Protein AF-A0A925ECM8-F1 (afdb_monomer_lite)

Sequence (202 aa):
KEKTKGLPVVFSNSYQRASKYWFYSGQVTYSQNLYKERRNNYNFWPIEDSLLGKPVFLLDKYDLWRFEDSLKTPLGWIGYKYDPVFSSFAKVQIRTLARTYSIQENEELMLKVNYLMPPLYHVFIKNNPVLNDTTVIAVFNKAGWIKDIPTQLRLSAMNESQEVEVRCNTGLVKGKYFLRFAIRSGYYYPTHNSDKIELVVK

pLDDT: mean 93.72, std 3.66, range [75.62, 98.25]

Structure (mmCIF, N/CA/C/O backbone):
data_AF-A0A925ECM8-F1
#
_entry.id   AF-A0A925ECM8-F1
#
loop_
_atom_site.group_PDB
_atom_site.id
_atom_site.type_symbol
_atom_site.label_atom_id
_atom_site.label_alt_id
_atom_site.label_comp_id
_atom_site.label_asym_id
_atom_site.label_entity_id
_atom_site.label_seq_id
_atom_site.pdbx_PDB_ins_code
_atom_site.Cartn_x
_atom_site.Cartn_y
_atom_site.Cartn_z
_atom_site.occupancy
_atom_site.B_iso_or_equiv
_atom_site.auth_seq_id
_atom_site.auth_comp_id
_atom_site.auth_asym_id
_atom_site.auth_atom_id
_atom_site.pdbx_PDB_model_num
ATOM 1 N N . LYS A 1 1 ? 10.997 4.129 -23.230 1.00 77.19 1 LYS A N 1
ATOM 2 C CA . LYS A 1 1 ? 11.618 2.967 -23.898 1.00 77.19 1 LYS A CA 1
ATOM 3 C C . LYS A 1 1 ? 13.139 3.078 -23.964 1.00 77.19 1 LYS A C 1
ATOM 5 O O . LYS A 1 1 ? 13.790 2.224 -23.388 1.00 77.19 1 LYS A O 1
ATOM 10 N N . GLU A 1 2 ? 13.717 4.127 -24.562 1.00 83.19 2 GLU A N 1
ATOM 11 C CA . GLU A 1 2 ? 15.187 4.299 -24.630 1.00 83.19 2 GLU A CA 1
ATOM 12 C C . GLU A 1 2 ? 15.855 4.304 -23.247 1.00 83.19 2 GLU A C 1
ATOM 14 O O . GLU A 1 2 ? 16.745 3.504 -22.980 1.00 83.19 2 GLU A O 1
ATOM 19 N N . LYS A 1 3 ? 15.351 5.136 -22.324 1.00 83.56 3 LYS A N 1
ATOM 20 C CA . LYS A 1 3 ? 15.849 5.201 -20.939 1.00 83.56 3 LYS A CA 1
ATOM 21 C C . LYS A 1 3 ? 15.598 3.917 -20.146 1.00 83.56 3 LYS A C 1
ATOM 23 O O . LYS A 1 3 ? 16.429 3.526 -19.340 1.00 83.56 3 LYS A O 1
ATOM 28 N N . THR A 1 4 ? 14.465 3.257 -20.397 1.00 86.56 4 THR A N 1
ATOM 29 C CA . THR A 1 4 ? 14.043 2.061 -19.654 1.00 86.56 4 THR A CA 1
ATOM 30 C C . THR A 1 4 ? 14.688 0.775 -20.172 1.00 86.56 4 THR A C 1
ATOM 32 O O . THR A 1 4 ? 14.606 -0.245 -19.498 1.00 86.56 4 THR A O 1
ATOM 35 N N . LYS A 1 5 ? 15.330 0.800 -21.352 1.00 87.88 5 LYS A N 1
ATOM 36 C CA . LYS A 1 5 ? 16.061 -0.328 -21.963 1.00 87.88 5 LYS A CA 1
ATOM 37 C C . LYS A 1 5 ? 15.291 -1.658 -21.958 1.00 87.88 5 LYS A C 1
ATOM 39 O O . LYS A 1 5 ? 15.867 -2.718 -21.754 1.00 87.88 5 LYS A O 1
ATOM 44 N N . GLY A 1 6 ? 13.974 -1.610 -22.155 1.00 89.94 6 GLY A N 1
ATOM 45 C CA . GLY A 1 6 ? 13.136 -2.814 -22.146 1.00 89.94 6 GLY A CA 1
ATOM 46 C C . GLY A 1 6 ? 12.618 -3.244 -20.767 1.00 89.94 6 GLY A C 1
ATOM 47 O O . GLY A 1 6 ? 11.639 -3.984 -20.731 1.00 89.94 6 GLY A O 1
ATOM 48 N N . LEU A 1 7 ? 13.173 -2.738 -19.659 1.00 95.00 7 LEU A N 1
ATOM 49 C CA . LEU A 1 7 ? 12.759 -3.124 -18.307 1.00 95.00 7 LEU A CA 1
ATOM 50 C C . LEU A 1 7 ? 11.301 -2.741 -17.995 1.00 95.00 7 LEU A C 1
ATOM 52 O O . LEU A 1 7 ? 10.796 -1.751 -18.546 1.00 95.00 7 LEU A O 1
ATOM 56 N N . PRO A 1 8 ? 10.633 -3.492 -17.095 1.00 97.19 8 PRO A N 1
ATOM 57 C CA . PRO A 1 8 ? 9.289 -3.164 -16.647 1.00 97.19 8 PRO A CA 1
ATOM 58 C C . PRO A 1 8 ? 9.204 -1.773 -16.016 1.00 97.19 8 PRO A C 1
ATOM 60 O O . PRO A 1 8 ? 10.143 -1.310 -15.361 1.00 97.19 8 PRO A O 1
ATOM 63 N N . VAL A 1 9 ? 8.055 -1.121 -16.192 1.00 96.62 9 VAL A N 1
ATOM 64 C CA . VAL A 1 9 ? 7.817 0.238 -15.692 1.00 96.62 9 VAL A CA 1
ATOM 65 C C . VAL A 1 9 ? 6.710 0.261 -14.648 1.00 96.62 9 VAL A C 1
ATOM 67 O O . VAL A 1 9 ? 5.551 -0.044 -14.931 1.00 96.62 9 VAL A O 1
ATOM 70 N N . VAL A 1 10 ? 7.052 0.698 -13.445 1.00 96.44 10 VAL A N 1
ATOM 71 C CA . VAL A 1 10 ? 6.121 0.871 -12.335 1.00 96.44 10 VAL A CA 1
ATOM 72 C C . VAL A 1 10 ? 5.710 2.334 -12.246 1.00 96.44 10 VAL A C 1
ATOM 74 O O . VAL A 1 10 ? 6.531 3.218 -12.016 1.00 96.44 10 VAL A O 1
ATOM 77 N N . PHE A 1 11 ? 4.416 2.594 -12.385 1.00 95.31 11 PHE A N 1
ATOM 78 C CA . PHE A 1 11 ? 3.829 3.900 -12.130 1.00 95.31 11 PHE A CA 1
ATOM 79 C C . PHE A 1 11 ? 3.262 3.942 -10.726 1.00 95.31 11 PHE A C 1
ATOM 81 O O . PHE A 1 11 ? 2.442 3.102 -10.349 1.00 95.31 11 PHE A O 1
ATOM 88 N N . SER A 1 12 ? 3.632 4.962 -9.966 1.00 92.44 12 SER A N 1
ATOM 89 C CA . SER A 1 12 ? 3.005 5.180 -8.671 1.00 92.44 12 SER A CA 1
ATOM 90 C C . SER A 1 12 ? 1.587 5.725 -8.847 1.00 92.44 12 SER A C 1
ATOM 92 O O . SER A 1 12 ? 1.335 6.663 -9.607 1.00 92.44 12 SER A O 1
ATOM 94 N N . ASN A 1 13 ? 0.652 5.057 -8.178 1.00 91.56 13 ASN A N 1
ATOM 95 C CA . ASN A 1 13 ? -0.757 5.393 -8.028 1.00 91.56 13 ASN A CA 1
ATOM 96 C C . ASN A 1 13 ? -1.463 5.900 -9.301 1.00 91.56 13 ASN A C 1
ATOM 98 O O . ASN A 1 13 ? -2.160 6.913 -9.275 1.00 91.56 13 ASN A O 1
ATOM 102 N N . SER A 1 14 ? -1.269 5.244 -10.452 1.00 93.31 14 SER A N 1
ATOM 103 C CA . SER A 1 14 ? -1.914 5.688 -11.692 1.00 93.31 14 SER A CA 1
ATOM 104 C C . SER A 1 14 ? -2.163 4.572 -12.697 1.00 93.31 14 SER A C 1
ATOM 106 O O . SER A 1 14 ? -1.338 4.271 -13.565 1.00 93.31 14 SER A O 1
ATOM 108 N N . TYR A 1 15 ? -3.394 4.062 -12.652 1.00 93.75 15 TYR A N 1
ATOM 109 C CA . TYR A 1 15 ? -3.915 3.096 -13.615 1.00 93.75 15 TYR A CA 1
ATOM 110 C C . TYR A 1 15 ? -3.795 3.588 -15.060 1.00 93.75 15 TYR A C 1
ATOM 112 O O . TYR A 1 15 ? -3.344 2.863 -15.946 1.00 93.75 15 TYR A O 1
ATOM 120 N N . GLN A 1 16 ? -4.202 4.839 -15.299 1.00 93.94 16 GLN A N 1
ATOM 121 C CA . GLN A 1 16 ? -4.281 5.402 -16.642 1.00 93.94 16 GLN A CA 1
ATOM 122 C C . GLN A 1 16 ? -2.898 5.491 -17.295 1.00 93.94 16 GLN A C 1
ATOM 124 O O . GLN A 1 16 ? -2.763 5.159 -18.471 1.00 93.94 16 GLN A O 1
ATOM 129 N N . ARG A 1 17 ? -1.867 5.915 -16.549 1.00 93.38 17 ARG A N 1
ATOM 130 C CA . ARG A 1 17 ? -0.501 6.022 -17.081 1.00 93.38 17 ARG A CA 1
ATOM 131 C C . ARG A 1 17 ? 0.104 4.651 -17.351 1.00 93.38 17 ARG A C 1
ATOM 133 O O . ARG A 1 17 ? 0.609 4.448 -18.451 1.00 93.38 17 ARG A O 1
ATOM 140 N N . ALA A 1 18 ? -0.022 3.714 -16.407 1.00 95.38 18 ALA A N 1
ATOM 141 C CA . ALA A 1 18 ? 0.456 2.344 -16.591 1.00 95.38 18 ALA A CA 1
ATOM 142 C C . ALA A 1 18 ? -0.173 1.686 -17.827 1.00 95.38 18 ALA A C 1
ATOM 144 O O . ALA A 1 18 ? 0.540 1.147 -18.673 1.00 95.38 18 ALA A O 1
ATOM 145 N N . SER A 1 19 ? -1.493 1.822 -17.979 1.00 95.81 19 SER A N 1
ATOM 146 C CA . SER A 1 19 ? -2.239 1.225 -19.093 1.00 95.81 19 SER A CA 1
ATOM 147 C C . SER A 1 19 ? -1.908 1.875 -20.437 1.00 95.81 19 SER A C 1
ATOM 149 O O . SER A 1 19 ? -1.681 1.167 -21.413 1.00 95.81 19 SER A O 1
ATOM 151 N N . LYS A 1 20 ? -1.817 3.214 -20.500 1.00 94.81 20 LYS A N 1
ATOM 152 C CA . LYS A 1 20 ? -1.399 3.918 -21.725 1.00 94.81 20 LYS A CA 1
ATOM 153 C C . LYS A 1 20 ? 0.023 3.534 -22.129 1.00 94.81 20 LYS A C 1
ATOM 155 O O . LYS A 1 20 ? 0.272 3.282 -23.301 1.00 94.81 20 LYS A O 1
ATOM 160 N N . TYR A 1 21 ? 0.950 3.478 -21.174 1.00 93.69 21 TYR A N 1
ATOM 161 C CA . TYR A 1 21 ? 2.334 3.121 -21.470 1.00 93.69 21 TYR A CA 1
ATOM 162 C C . TYR A 1 21 ? 2.444 1.688 -21.986 1.00 93.69 21 TYR A C 1
ATOM 164 O O . TYR A 1 21 ? 3.121 1.464 -22.986 1.00 93.69 21 TYR A O 1
ATOM 172 N N . TRP A 1 22 ? 1.751 0.735 -21.358 1.00 95.38 22 TRP A N 1
ATOM 173 C CA . TRP A 1 22 ? 1.689 -0.644 -21.844 1.00 95.38 22 TRP A CA 1
ATOM 174 C C . TRP A 1 22 ? 1.140 -0.709 -23.272 1.00 95.38 22 TRP A C 1
ATOM 176 O O . TRP A 1 22 ? 1.806 -1.258 -24.145 1.00 95.38 22 TRP A O 1
ATOM 186 N N . PHE A 1 23 ? 0.001 -0.056 -23.530 1.00 95.94 23 PHE A N 1
ATOM 187 C CA . PHE A 1 23 ? -0.641 -0.034 -24.846 1.00 95.94 23 PHE A CA 1
ATOM 188 C C . PHE A 1 23 ? 0.292 0.474 -25.957 1.00 95.94 23 PHE A C 1
ATOM 190 O O . PHE A 1 23 ? 0.396 -0.154 -27.004 1.00 95.94 23 PHE A O 1
ATOM 197 N N . TYR A 1 24 ? 1.002 1.585 -25.730 1.00 93.81 24 TYR A N 1
ATOM 198 C CA . TYR A 1 24 ? 1.860 2.185 -26.760 1.00 93.81 24 TYR A CA 1
ATOM 199 C C . TYR A 1 24 ? 3.257 1.562 -26.865 1.00 93.81 24 TYR A C 1
ATOM 201 O O . TYR A 1 24 ? 3.873 1.622 -27.926 1.00 93.81 24 TYR A O 1
ATOM 209 N N . SER A 1 25 ? 3.807 1.019 -25.776 1.00 92.50 25 SER A N 1
ATOM 210 C CA . SER A 1 25 ? 5.202 0.547 -25.758 1.00 92.50 25 SER A CA 1
ATOM 211 C C . SER A 1 25 ? 5.353 -0.968 -25.882 1.00 92.50 25 SER A C 1
ATOM 213 O O . SER A 1 25 ? 6.443 -1.430 -26.244 1.00 92.50 25 SER A O 1
ATOM 215 N N . GLY A 1 26 ? 4.306 -1.723 -25.529 1.00 92.88 26 GLY A N 1
ATOM 216 C CA . GLY A 1 26 ? 4.335 -3.173 -25.332 1.00 92.88 26 GLY A CA 1
ATOM 217 C C . GLY A 1 26 ? 5.154 -3.634 -24.118 1.00 92.88 26 GLY A C 1
ATOM 218 O O . GLY A 1 26 ? 5.249 -4.832 -23.871 1.00 92.88 26 GLY A O 1
ATOM 219 N N . GLN A 1 27 ? 5.771 -2.720 -23.359 1.00 94.44 27 GLN A N 1
ATOM 220 C CA . GLN A 1 27 ? 6.559 -3.075 -22.178 1.00 94.44 27 GLN A CA 1
ATOM 221 C C . GLN A 1 27 ? 5.638 -3.434 -21.013 1.00 94.44 27 GLN A C 1
ATOM 223 O O . GLN A 1 27 ? 4.591 -2.810 -20.841 1.00 94.44 27 GLN A O 1
ATOM 228 N N . VAL A 1 28 ? 6.051 -4.390 -20.177 1.00 96.00 28 VAL A N 1
ATOM 229 C CA . VAL A 1 28 ? 5.341 -4.712 -18.931 1.00 96.00 28 VAL A CA 1
ATOM 230 C C . VAL A 1 28 ? 5.258 -3.459 -18.065 1.00 96.00 28 VAL A C 1
ATOM 232 O O . VAL A 1 28 ? 6.270 -2.799 -17.814 1.00 96.00 28 VAL A O 1
ATOM 235 N N . THR A 1 29 ? 4.058 -3.135 -17.596 1.00 96.81 29 THR A N 1
ATOM 236 C CA . THR A 1 29 ? 3.851 -2.033 -16.660 1.00 96.81 29 THR A CA 1
ATOM 237 C C . THR A 1 29 ? 3.070 -2.478 -15.445 1.00 96.81 29 THR A C 1
ATOM 239 O O . THR A 1 29 ? 2.359 -3.480 -15.475 1.00 96.81 29 THR A O 1
ATOM 242 N N . TYR A 1 30 ? 3.199 -1.715 -14.368 1.00 97.12 30 TYR A N 1
ATOM 243 C CA . TYR A 1 30 ? 2.452 -1.930 -13.140 1.00 97.12 30 TYR A CA 1
ATOM 244 C C . TYR A 1 30 ? 1.976 -0.597 -12.566 1.00 97.12 30 TYR A C 1
ATOM 246 O O . TYR A 1 30 ? 2.711 0.388 -12.594 1.00 97.12 30 TYR A O 1
ATOM 254 N N . SER A 1 31 ? 0.750 -0.556 -12.040 1.00 95.62 31 SER A N 1
ATOM 255 C CA . SER A 1 31 ? 0.263 0.570 -11.235 1.00 95.62 31 SER A CA 1
ATOM 256 C C . SER A 1 31 ? 0.361 0.208 -9.760 1.00 95.62 31 SER A C 1
ATOM 258 O O . SER A 1 31 ? -0.465 -0.544 -9.246 1.00 95.62 31 SER A O 1
ATOM 260 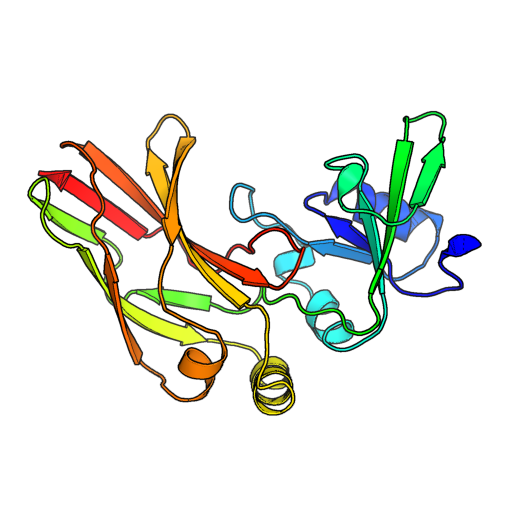N N . GLN A 1 32 ? 1.346 0.778 -9.073 1.00 94.44 32 GLN A N 1
ATOM 261 C CA . GLN A 1 32 ? 1.543 0.589 -7.641 1.00 94.44 32 GLN A CA 1
ATOM 262 C C . GLN A 1 32 ? 0.579 1.507 -6.882 1.00 94.44 32 GLN A C 1
ATOM 264 O O . GLN A 1 32 ? 0.820 2.704 -6.733 1.00 94.44 32 GLN A O 1
ATOM 269 N N . ASN A 1 33 ? -0.571 0.966 -6.485 1.00 92.62 33 ASN A N 1
ATOM 270 C CA . ASN A 1 33 ? -1.666 1.761 -5.934 1.00 92.62 33 ASN A CA 1
ATOM 271 C C . ASN A 1 33 ? -1.449 2.174 -4.477 1.00 92.62 33 ASN A C 1
ATOM 273 O O . ASN A 1 33 ? -1.102 1.351 -3.628 1.00 92.62 33 ASN A O 1
ATOM 277 N N . LEU A 1 34 ? -1.785 3.430 -4.188 1.00 94.19 34 LEU A N 1
ATOM 278 C CA . LEU A 1 34 ? -1.859 3.966 -2.836 1.00 94.19 34 LEU A CA 1
ATOM 279 C C . LEU A 1 34 ? -3.137 3.475 -2.141 1.00 94.19 34 LEU A C 1
ATOM 281 O O . LEU A 1 34 ? -4.217 3.471 -2.733 1.00 94.19 34 LEU A O 1
ATOM 285 N N . TYR A 1 35 ? -3.049 3.139 -0.855 1.00 95.00 35 TYR A N 1
ATOM 286 C CA . TYR A 1 35 ? -4.188 2.659 -0.061 1.00 95.00 35 TYR A CA 1
ATOM 287 C C . TYR A 1 35 ? -5.375 3.626 0.021 1.00 95.00 35 TYR A C 1
ATOM 289 O O . TYR A 1 35 ? -6.475 3.192 0.359 1.00 95.00 35 TYR A O 1
ATOM 297 N N . LYS A 1 36 ? -5.168 4.923 -0.234 1.00 93.75 36 LYS A N 1
ATOM 298 C CA . LYS A 1 36 ? -6.227 5.944 -0.250 1.00 93.75 36 LYS A CA 1
ATOM 299 C C . LYS A 1 36 ? -7.145 5.805 -1.467 1.00 93.75 36 LYS A C 1
ATOM 301 O O . LYS A 1 36 ? -8.289 6.242 -1.406 1.00 93.75 36 LYS A O 1
ATOM 306 N N . GLU A 1 37 ? -6.676 5.147 -2.525 1.00 90.69 37 GLU A N 1
ATOM 307 C CA . GLU A 1 37 ? -7.429 4.946 -3.758 1.00 90.69 37 GLU A CA 1
ATOM 308 C C . GLU A 1 37 ? -8.208 3.626 -3.777 1.00 90.69 37 GLU A C 1
ATOM 310 O O . GLU A 1 37 ? -8.010 2.704 -2.972 1.00 90.69 37 GLU A O 1
ATOM 315 N N . ARG A 1 38 ? -9.115 3.520 -4.753 1.00 88.69 38 ARG A N 1
ATOM 316 C CA . ARG A 1 38 ? -9.790 2.259 -5.075 1.00 88.69 38 ARG A CA 1
ATOM 317 C C . ARG A 1 38 ? -8.787 1.269 -5.669 1.00 88.69 38 ARG A C 1
ATOM 319 O O . ARG A 1 38 ? -7.930 1.642 -6.470 1.00 88.69 38 ARG A O 1
ATOM 326 N N . ARG A 1 39 ? -8.934 -0.014 -5.318 1.00 90.31 39 ARG A N 1
ATOM 327 C CA . ARG A 1 39 ? -8.215 -1.090 -6.013 1.00 90.31 39 ARG A CA 1
ATOM 328 C C . ARG A 1 39 ? -8.601 -1.079 -7.498 1.00 90.31 39 ARG A C 1
ATOM 330 O O . ARG A 1 39 ? -9.750 -0.804 -7.837 1.00 90.31 39 ARG A O 1
ATOM 337 N N . ASN A 1 40 ? -7.645 -1.368 -8.370 1.00 90.44 40 ASN A N 1
ATOM 338 C CA . ASN A 1 40 ? -7.849 -1.511 -9.811 1.00 90.44 40 ASN A CA 1
ATOM 339 C C . ASN A 1 40 ? -7.292 -2.859 -10.291 1.00 90.44 40 ASN A C 1
ATOM 341 O O . ASN A 1 40 ? -6.785 -3.642 -9.491 1.00 90.44 40 ASN A O 1
ATOM 345 N N . ASN A 1 41 ? -7.366 -3.128 -11.595 1.00 91.31 41 ASN A N 1
ATOM 346 C CA . ASN A 1 41 ? -6.972 -4.420 -12.161 1.00 91.31 41 ASN A CA 1
ATOM 347 C C . ASN A 1 41 ? -5.533 -4.843 -11.819 1.00 91.31 41 ASN A C 1
ATOM 349 O O . ASN A 1 41 ? -5.295 -6.030 -11.613 1.00 91.31 41 ASN A O 1
ATOM 353 N N . TYR A 1 42 ? -4.593 -3.902 -11.668 1.00 93.06 42 TYR A N 1
ATOM 354 C CA . TYR A 1 42 ? -3.217 -4.232 -11.283 1.00 93.06 42 TYR A CA 1
ATOM 355 C C . TYR A 1 42 ? -3.124 -4.821 -9.869 1.00 93.06 42 TYR A C 1
ATOM 357 O O . TYR A 1 42 ? -2.231 -5.621 -9.621 1.00 93.06 42 TYR A O 1
ATOM 365 N N . ASN A 1 43 ? -4.064 -4.523 -8.964 1.00 91.50 43 ASN A N 1
ATOM 366 C CA . ASN A 1 43 ? -4.108 -5.173 -7.649 1.00 91.50 43 ASN A CA 1
ATOM 367 C C . ASN A 1 43 ? -4.480 -6.660 -7.726 1.00 91.50 43 ASN A C 1
ATOM 369 O O . ASN A 1 43 ? -4.173 -7.412 -6.804 1.00 91.50 43 ASN A O 1
ATOM 373 N N . PHE A 1 44 ? -5.170 -7.076 -8.788 1.00 89.00 44 PHE A N 1
ATOM 374 C CA . PHE A 1 44 ? -5.714 -8.427 -8.916 1.00 89.00 44 PHE A CA 1
ATOM 375 C C . PHE A 1 44 ? -4.897 -9.288 -9.885 1.00 89.00 44 PHE A C 1
ATOM 377 O O . PHE A 1 44 ? -4.686 -10.473 -9.632 1.00 89.00 44 PHE A O 1
ATOM 384 N N . TRP A 1 45 ? -4.383 -8.702 -10.968 1.00 92.06 45 TRP A N 1
ATOM 385 C CA . TRP A 1 45 ? -3.559 -9.411 -11.946 1.00 92.06 45 TRP A CA 1
ATOM 386 C C . TRP A 1 45 ? -2.218 -9.888 -11.357 1.00 92.06 45 TRP A C 1
ATOM 388 O O . TRP A 1 45 ? -1.674 -9.263 -10.445 1.00 92.06 45 TRP A O 1
ATOM 398 N N . PRO A 1 46 ? -1.630 -10.985 -11.869 1.00 92.62 46 PRO A N 1
ATOM 399 C CA . PRO A 1 46 ? -0.350 -11.532 -11.397 1.00 92.62 46 PRO A CA 1
ATOM 400 C C . PRO A 1 46 ? 0.882 -10.736 -11.864 1.00 92.62 46 PRO A C 1
ATOM 402 O O . PRO A 1 46 ? 1.974 -11.280 -11.999 1.00 92.62 46 PRO A O 1
ATOM 405 N N . ILE A 1 47 ? 0.723 -9.434 -12.122 1.00 94.69 47 ILE A N 1
ATOM 406 C CA . ILE A 1 47 ? 1.813 -8.584 -12.610 1.00 94.69 47 ILE A CA 1
ATOM 407 C C . ILE A 1 47 ? 2.803 -8.296 -11.483 1.00 94.69 47 ILE A C 1
ATOM 409 O O . ILE A 1 47 ? 3.990 -8.518 -11.685 1.00 94.69 47 ILE A O 1
ATOM 413 N N . GLU A 1 48 ? 2.337 -7.875 -10.298 1.00 95.06 48 GLU A N 1
ATOM 414 C CA . GLU A 1 48 ? 3.217 -7.623 -9.140 1.00 95.06 48 GLU A CA 1
ATOM 415 C C . GLU A 1 48 ? 4.078 -8.856 -8.820 1.00 95.06 48 GLU A C 1
ATOM 417 O O . GLU A 1 48 ? 5.287 -8.736 -8.645 1.00 95.06 48 GLU A O 1
ATOM 422 N N . ASP A 1 49 ? 3.480 -10.051 -8.878 1.00 93.81 49 ASP A N 1
ATOM 423 C CA . ASP A 1 49 ? 4.165 -11.328 -8.637 1.00 93.81 49 ASP A CA 1
ATOM 424 C C . ASP A 1 49 ? 5.285 -11.579 -9.654 1.00 93.81 49 ASP A C 1
ATOM 426 O O . ASP A 1 49 ? 6.350 -12.081 -9.309 1.00 93.81 49 ASP A O 1
ATOM 430 N N . SER A 1 50 ? 5.074 -11.196 -10.916 1.00 94.88 50 SER A N 1
ATOM 431 C CA . SER A 1 50 ? 6.090 -11.342 -11.961 1.00 94.88 50 SER A CA 1
ATOM 432 C C . SER A 1 50 ? 7.267 -10.372 -11.811 1.00 94.88 50 SER A C 1
ATOM 434 O O . SER A 1 50 ? 8.324 -10.628 -12.397 1.00 94.88 50 SER A O 1
ATOM 436 N N . LEU A 1 51 ? 7.084 -9.283 -11.054 1.00 96.69 51 LEU A N 1
ATOM 437 C CA . LEU A 1 51 ? 8.051 -8.199 -10.873 1.00 96.69 51 LEU A CA 1
ATOM 438 C C . LEU A 1 51 ? 8.789 -8.259 -9.534 1.00 96.69 51 LEU A C 1
ATOM 440 O O . LEU A 1 51 ? 9.880 -7.704 -9.443 1.00 96.69 51 LEU A O 1
ATOM 444 N N . LEU A 1 52 ? 8.217 -8.891 -8.506 1.00 96.38 52 LEU A N 1
ATOM 445 C CA . LEU A 1 52 ? 8.804 -8.936 -7.166 1.00 96.38 52 LEU A CA 1
ATOM 446 C C . LEU A 1 52 ? 10.254 -9.445 -7.205 1.00 96.38 52 LEU A C 1
ATOM 448 O O . LEU A 1 52 ? 10.552 -10.483 -7.799 1.00 96.38 52 LEU A O 1
ATOM 452 N N . GLY A 1 53 ? 11.156 -8.686 -6.583 1.00 95.44 53 GLY A N 1
ATOM 453 C CA . GLY A 1 53 ? 12.588 -8.971 -6.520 1.00 95.44 53 GLY A CA 1
ATOM 454 C C . GLY A 1 53 ? 13.366 -8.750 -7.819 1.00 95.44 53 GLY A C 1
ATOM 455 O O . GLY A 1 53 ? 14.553 -9.060 -7.864 1.00 95.44 53 GLY A O 1
ATOM 456 N N . LYS A 1 54 ? 12.730 -8.229 -8.875 1.00 96.38 54 LYS A N 1
ATOM 457 C CA . LYS A 1 54 ? 13.369 -7.955 -10.169 1.00 96.38 54 LYS A CA 1
ATOM 458 C C . LYS A 1 54 ? 13.610 -6.460 -10.372 1.00 96.38 54 LYS A C 1
ATOM 460 O O . LYS A 1 54 ? 12.912 -5.640 -9.770 1.00 96.38 54 LYS A O 1
ATOM 465 N N . PRO A 1 55 ? 14.550 -6.093 -11.257 1.00 96.94 55 PRO A N 1
ATOM 466 C CA . PRO A 1 55 ? 14.792 -4.701 -11.583 1.00 96.94 55 PRO A CA 1
ATOM 467 C C . PRO A 1 55 ? 13.629 -4.077 -12.356 1.00 96.94 55 PRO A C 1
ATOM 469 O O . PRO A 1 55 ? 13.085 -4.675 -13.291 1.00 96.94 55 PRO A O 1
ATOM 472 N N . VAL A 1 56 ? 13.288 -2.841 -12.001 1.00 96.75 56 VAL A N 1
ATOM 473 C CA . VAL A 1 56 ? 12.240 -2.044 -12.649 1.00 96.75 56 VAL A CA 1
ATOM 474 C C . VAL A 1 56 ? 12.662 -0.583 -12.774 1.00 96.75 56 VAL A C 1
ATOM 476 O O . VAL A 1 56 ? 13.586 -0.115 -12.111 1.00 96.75 56 VAL A O 1
ATOM 479 N N . PHE A 1 57 ? 11.936 0.170 -13.595 1.00 95.62 57 PHE A N 1
ATOM 480 C CA . PHE A 1 57 ? 11.951 1.628 -13.535 1.00 95.62 57 PHE A CA 1
ATOM 481 C C . PHE A 1 57 ? 10.695 2.150 -12.846 1.00 95.62 57 PHE A C 1
ATOM 483 O O . PHE A 1 57 ? 9.584 1.851 -13.281 1.00 95.62 57 PHE A O 1
ATOM 490 N N . LEU A 1 58 ? 10.861 2.980 -11.820 1.00 94.38 58 LEU A N 1
ATOM 491 C CA . LEU A 1 58 ? 9.768 3.754 -11.241 1.00 94.38 58 LEU A CA 1
ATOM 492 C C . LEU A 1 58 ? 9.601 5.054 -12.012 1.00 94.38 58 LEU A C 1
ATOM 494 O O . LEU A 1 58 ? 10.586 5.753 -12.243 1.00 94.38 58 LEU A O 1
ATOM 498 N N . LEU A 1 59 ? 8.364 5.390 -12.370 1.00 93.00 59 LEU A N 1
ATOM 499 C CA . LEU A 1 59 ? 8.007 6.627 -13.059 1.00 93.00 59 LEU A CA 1
ATOM 500 C C . LEU A 1 59 ? 6.830 7.321 -12.361 1.00 93.00 59 LEU A C 1
ATOM 502 O O . LEU A 1 59 ? 5.795 6.707 -12.088 1.00 93.00 59 LEU A O 1
ATOM 506 N N . ASP A 1 60 ? 6.939 8.629 -12.135 1.00 91.50 60 ASP A N 1
ATOM 507 C CA . ASP A 1 60 ? 5.804 9.469 -11.737 1.00 91.50 60 ASP A CA 1
ATOM 508 C C . ASP A 1 60 ? 6.020 10.935 -12.142 1.00 91.50 60 ASP A C 1
ATOM 510 O O . ASP A 1 60 ? 7.137 11.389 -12.347 1.00 91.50 60 ASP A O 1
ATOM 514 N N . LYS A 1 61 ? 4.926 11.685 -12.265 1.00 92.00 61 LYS A N 1
ATOM 515 C CA . LYS A 1 61 ? 4.926 13.146 -12.415 1.00 92.00 61 LYS A CA 1
ATOM 516 C C . LYS A 1 61 ? 4.775 13.876 -11.073 1.00 92.00 61 LYS A C 1
ATOM 518 O O . LYS A 1 61 ? 4.936 15.089 -11.020 1.00 92.00 61 LYS A O 1
ATOM 523 N N . TYR A 1 62 ? 4.395 13.152 -10.020 1.00 89.81 62 TYR A N 1
ATOM 524 C CA . TYR A 1 62 ? 4.271 13.664 -8.657 1.00 89.81 62 TYR A CA 1
ATOM 525 C C . TYR A 1 62 ? 5.527 13.352 -7.844 1.00 89.81 62 TYR A C 1
ATOM 527 O O . TYR A 1 62 ? 6.271 12.432 -8.185 1.00 89.81 62 TYR A O 1
ATOM 535 N N . ASP A 1 63 ? 5.748 14.125 -6.777 1.00 87.88 63 ASP A N 1
ATOM 536 C CA . ASP A 1 63 ? 6.864 13.950 -5.842 1.00 87.88 63 ASP A CA 1
ATOM 537 C C . ASP A 1 63 ? 8.226 13.833 -6.542 1.00 87.88 63 ASP A C 1
ATOM 539 O O . ASP A 1 63 ? 9.028 12.963 -6.221 1.00 87.88 63 ASP A O 1
ATOM 543 N N . LEU A 1 64 ? 8.490 14.710 -7.522 1.00 90.88 64 LEU A N 1
ATOM 544 C CA . LEU A 1 64 ? 9.683 14.640 -8.381 1.00 90.88 64 LEU A CA 1
ATOM 545 C C . LEU A 1 64 ? 11.006 14.586 -7.596 1.00 90.88 64 LEU A C 1
ATOM 547 O O . LEU A 1 64 ? 11.961 13.976 -8.059 1.00 90.88 64 LEU A O 1
ATOM 551 N N . TRP A 1 65 ? 11.029 15.156 -6.388 1.00 87.69 65 TRP A N 1
ATOM 552 C CA . TRP A 1 65 ? 12.165 15.142 -5.463 1.00 87.69 65 TRP A CA 1
ATOM 553 C C . TRP A 1 65 ? 12.617 13.733 -5.033 1.00 87.69 65 TRP A C 1
ATOM 555 O O . TRP A 1 65 ? 13.738 13.584 -4.558 1.00 87.69 65 TRP A O 1
ATOM 565 N N . ARG A 1 66 ? 11.777 12.696 -5.186 1.00 86.69 66 ARG A N 1
ATOM 566 C CA . ARG A 1 66 ? 12.124 11.303 -4.838 1.00 86.69 66 ARG A CA 1
ATOM 567 C C . ARG A 1 66 ? 12.864 10.551 -5.951 1.00 86.69 66 ARG A C 1
ATOM 569 O O . ARG A 1 66 ? 13.224 9.388 -5.767 1.00 86.69 66 ARG A O 1
ATOM 576 N N . PHE A 1 67 ? 13.014 11.170 -7.119 1.00 91.00 67 PHE A N 1
ATOM 577 C CA . PHE A 1 67 ? 13.645 10.567 -8.287 1.00 91.00 67 PHE A CA 1
ATOM 578 C C . PHE A 1 67 ? 15.057 11.109 -8.486 1.00 91.00 67 PHE A C 1
ATOM 580 O O . PHE A 1 67 ? 15.336 12.267 -8.196 1.00 91.00 67 PHE A O 1
ATOM 587 N N . GLU A 1 68 ? 15.938 10.251 -8.994 1.00 91.25 68 GLU A N 1
ATOM 588 C CA . GLU A 1 68 ? 17.331 10.607 -9.287 1.00 91.25 68 GLU A CA 1
ATOM 589 C C . GLU A 1 68 ? 17.440 11.524 -10.506 1.00 91.25 68 GLU A C 1
ATOM 591 O O . GLU A 1 68 ? 18.339 12.355 -10.576 1.00 91.25 68 GLU A O 1
ATOM 596 N N . ASP A 1 69 ? 16.516 11.381 -11.457 1.00 93.00 69 ASP A N 1
ATOM 597 C CA . ASP A 1 69 ? 16.472 12.194 -12.663 1.00 93.00 69 ASP A CA 1
ATOM 598 C C . ASP A 1 69 ? 15.021 12.418 -13.119 1.00 93.00 69 ASP A C 1
ATOM 600 O O . ASP A 1 69 ? 14.074 11.765 -12.659 1.00 93.00 69 ASP A O 1
ATOM 604 N N . SER A 1 70 ? 14.825 13.365 -14.033 1.00 94.19 70 SER A N 1
ATOM 605 C CA . SER A 1 70 ? 13.527 13.675 -14.615 1.00 94.19 70 SER A CA 1
ATOM 606 C C . SER A 1 70 ? 13.624 14.057 -16.090 1.00 94.19 70 SER A C 1
ATOM 608 O O . SER A 1 70 ? 14.621 14.582 -16.574 1.00 94.19 70 SER A O 1
ATOM 610 N N . LEU A 1 71 ? 12.552 13.788 -16.831 1.00 92.50 71 LEU A N 1
ATOM 611 C CA . LEU A 1 71 ? 12.421 14.117 -18.245 1.00 92.50 71 LEU A CA 1
ATOM 612 C C . LEU A 1 71 ? 11.323 15.164 -18.430 1.00 92.50 71 LEU A C 1
ATOM 614 O O . LEU A 1 71 ? 10.197 14.975 -17.963 1.00 92.50 71 LEU A O 1
ATOM 618 N N . LYS A 1 72 ? 11.616 16.235 -19.172 1.00 93.00 72 LYS A N 1
ATOM 619 C CA . LYS A 1 72 ? 10.591 17.186 -19.612 1.00 93.00 72 LYS A CA 1
ATOM 620 C C . LYS A 1 72 ? 9.819 16.608 -20.797 1.00 93.00 72 LYS A C 1
ATOM 622 O O . LYS A 1 72 ? 10.407 16.227 -21.804 1.00 93.00 72 LYS A O 1
ATOM 627 N N . THR A 1 73 ? 8.497 16.576 -20.690 1.00 88.56 73 THR A N 1
ATOM 628 C CA . THR A 1 73 ? 7.579 16.154 -21.757 1.00 88.56 73 THR A CA 1
ATOM 629 C C . THR A 1 73 ? 6.543 17.251 -22.024 1.00 88.56 73 THR A C 1
ATOM 631 O O . THR A 1 73 ? 6.394 18.152 -21.194 1.00 88.56 73 THR A O 1
ATOM 634 N N . PRO A 1 74 ? 5.759 17.177 -23.117 1.00 89.38 74 PRO A N 1
ATOM 635 C CA . PRO A 1 74 ? 4.627 18.086 -23.322 1.00 89.38 74 PRO A CA 1
ATOM 636 C C . PRO A 1 74 ? 3.586 18.053 -22.189 1.00 89.38 74 PRO A C 1
ATOM 638 O O . PRO A 1 74 ? 2.853 19.015 -22.000 1.00 89.38 74 PRO A O 1
ATOM 641 N N 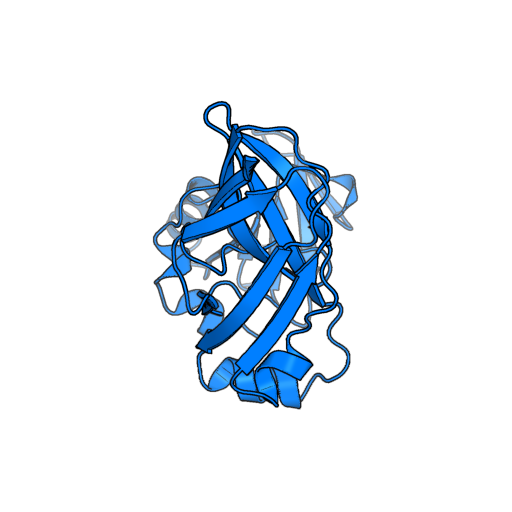. LEU A 1 75 ? 3.534 16.965 -21.409 1.00 83.75 75 LEU A N 1
ATOM 642 C CA . LEU A 1 75 ? 2.639 16.805 -20.257 1.00 83.75 75 LEU A CA 1
ATOM 643 C C . LEU A 1 75 ? 3.259 17.294 -18.933 1.00 83.75 75 LEU A C 1
ATOM 645 O O . LEU A 1 75 ? 2.650 17.123 -17.876 1.00 83.75 75 LEU A O 1
ATOM 649 N N . GLY A 1 76 ? 4.465 17.866 -18.979 1.00 90.81 76 GLY A N 1
ATOM 650 C CA . GLY A 1 76 ? 5.244 18.284 -17.816 1.00 90.81 76 GLY A CA 1
ATOM 651 C C . GLY A 1 76 ? 6.428 17.363 -17.523 1.00 90.81 76 GLY A C 1
ATOM 652 O O . GLY A 1 76 ? 6.843 16.554 -18.358 1.00 90.81 76 GLY A O 1
ATOM 653 N N . TRP A 1 77 ? 6.996 17.515 -16.329 1.00 94.31 77 TRP A N 1
ATOM 654 C CA . TRP A 1 77 ? 8.133 16.725 -15.867 1.00 94.31 77 TRP A CA 1
ATOM 655 C C . TRP A 1 77 ? 7.701 15.337 -15.394 1.00 94.31 77 TRP A C 1
ATOM 657 O O . TRP A 1 77 ? 6.686 15.182 -14.715 1.00 94.31 77 TRP A O 1
ATOM 667 N N . ILE A 1 78 ? 8.491 14.329 -15.748 1.00 92.94 78 ILE A N 1
ATOM 668 C CA . ILE A 1 78 ? 8.325 12.949 -15.298 1.00 92.94 78 ILE A CA 1
ATOM 669 C C . ILE A 1 78 ? 9.624 12.530 -14.626 1.00 92.94 78 ILE A C 1
ATOM 671 O O . ILE A 1 78 ? 10.650 12.411 -15.292 1.00 92.94 78 ILE A O 1
ATOM 675 N N . GLY A 1 79 ? 9.575 12.315 -13.319 1.00 94.25 79 GLY A N 1
ATOM 676 C CA . GLY A 1 79 ? 10.666 11.730 -12.558 1.00 94.25 79 GLY A CA 1
ATOM 677 C C . GLY A 1 79 ? 10.777 10.242 -12.861 1.00 94.25 79 GLY A C 1
ATOM 678 O O . GLY A 1 79 ? 9.764 9.557 -13.055 1.00 94.25 79 GLY A O 1
ATOM 679 N N . TYR A 1 80 ? 12.008 9.750 -12.932 1.00 93.31 80 TYR A N 1
ATOM 680 C CA . TYR A 1 80 ? 12.279 8.336 -13.119 1.00 93.31 80 TYR A CA 1
ATOM 681 C C . TYR A 1 80 ? 13.478 7.876 -12.294 1.00 93.31 80 TYR A C 1
ATOM 683 O O . TYR A 1 80 ? 14.407 8.634 -12.023 1.00 93.31 80 TYR A O 1
ATOM 691 N N . LYS A 1 81 ? 13.439 6.618 -11.862 1.00 93.25 81 LYS A N 1
ATOM 692 C CA . LYS A 1 81 ? 14.509 5.993 -11.082 1.00 93.25 81 LYS A CA 1
ATOM 693 C C . LYS A 1 81 ? 14.583 4.506 -11.398 1.00 93.25 81 LYS A C 1
ATOM 695 O 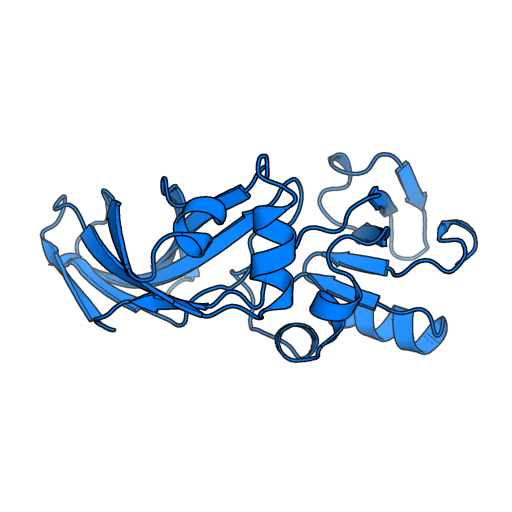O . LYS A 1 81 ? 13.550 3.863 -11.580 1.00 93.25 81 LYS A O 1
ATOM 700 N N . TYR A 1 82 ? 15.799 3.977 -11.456 1.00 94.88 82 TYR A N 1
ATOM 701 C CA . TYR A 1 82 ? 16.041 2.541 -11.493 1.00 94.88 82 TYR A CA 1
ATOM 702 C C . TYR A 1 82 ? 15.952 1.968 -10.075 1.00 94.88 82 TYR A C 1
ATOM 704 O O . TYR A 1 82 ? 16.582 2.489 -9.154 1.00 94.88 82 TYR A O 1
ATOM 712 N N . ASP A 1 83 ? 15.179 0.902 -9.900 1.00 93.88 83 ASP A N 1
ATOM 713 C CA . ASP A 1 83 ? 15.199 0.096 -8.682 1.00 93.88 83 ASP A CA 1
ATOM 714 C C . ASP A 1 83 ? 15.683 -1.312 -9.040 1.00 93.88 83 ASP A C 1
ATOM 716 O O . ASP A 1 83 ? 15.024 -1.982 -9.841 1.00 93.88 83 ASP A O 1
ATOM 720 N N . PRO A 1 84 ? 16.824 -1.765 -8.488 1.00 94.69 84 PRO A N 1
ATOM 721 C CA . PRO A 1 84 ? 17.349 -3.095 -8.767 1.00 94.69 84 PRO A CA 1
ATOM 722 C C . PRO A 1 84 ? 16.479 -4.226 -8.203 1.00 94.69 84 PRO A C 1
ATOM 724 O O . PRO A 1 84 ? 16.569 -5.345 -8.709 1.00 94.69 84 PRO A O 1
ATOM 727 N N . VAL A 1 85 ? 15.665 -3.967 -7.172 1.00 94.62 85 VAL A N 1
ATOM 728 C CA . VAL A 1 85 ? 14.906 -4.990 -6.439 1.00 94.62 85 VAL A CA 1
ATOM 729 C C . VAL A 1 85 ? 13.513 -4.456 -6.093 1.00 94.62 85 VAL A C 1
ATOM 731 O O . VAL A 1 85 ? 13.251 -3.972 -4.989 1.00 94.62 85 VAL A O 1
ATOM 734 N N . PHE A 1 86 ? 12.577 -4.590 -7.035 1.00 95.50 86 PHE A N 1
ATOM 735 C CA . PHE A 1 86 ? 11.194 -4.168 -6.828 1.00 95.50 86 PHE A CA 1
ATOM 736 C C . PHE A 1 86 ? 10.557 -4.888 -5.631 1.00 95.50 86 PHE A C 1
ATOM 738 O O . PHE A 1 86 ? 10.435 -6.112 -5.622 1.00 95.50 86 PHE A O 1
ATOM 745 N N . SER A 1 87 ? 10.127 -4.112 -4.634 1.00 95.06 87 SER A N 1
ATOM 746 C CA . SER A 1 87 ? 9.702 -4.615 -3.321 1.00 95.06 87 SER A CA 1
ATOM 747 C C . SER A 1 87 ? 8.340 -4.035 -2.924 1.00 95.06 87 SER A C 1
ATOM 749 O O . SER A 1 87 ? 8.256 -3.169 -2.052 1.00 95.06 87 SER A O 1
ATOM 751 N N . SER A 1 88 ? 7.265 -4.473 -3.586 1.00 95.31 88 SER A N 1
ATOM 752 C CA . SER A 1 88 ? 5.884 -4.064 -3.283 1.00 95.31 88 SER A CA 1
ATOM 753 C C . SER A 1 88 ? 5.016 -5.263 -2.912 1.00 95.31 88 SER A C 1
ATOM 755 O O . SER A 1 88 ? 5.255 -6.372 -3.378 1.00 95.31 88 SER A O 1
ATOM 757 N N . PHE A 1 89 ? 4.031 -5.034 -2.042 1.00 95.75 89 PHE A N 1
ATOM 758 C CA . PHE A 1 89 ? 3.324 -6.095 -1.325 1.00 95.75 89 PHE A CA 1
ATOM 759 C C . PHE A 1 89 ? 1.803 -5.890 -1.331 1.00 95.75 89 PHE A C 1
ATOM 761 O O . PHE A 1 89 ? 1.131 -6.124 -0.325 1.00 95.75 89 PHE A O 1
ATOM 768 N N . ALA A 1 90 ? 1.228 -5.433 -2.445 1.00 95.25 90 ALA A N 1
ATOM 769 C CA . ALA A 1 90 ? -0.195 -5.109 -2.532 1.00 95.25 90 ALA A CA 1
ATOM 770 C C . ALA A 1 90 ? -1.111 -6.334 -2.388 1.00 95.25 90 ALA A C 1
ATOM 772 O O . ALA A 1 90 ? -2.287 -6.175 -2.050 1.00 95.25 90 ALA A O 1
ATOM 773 N N . LYS A 1 91 ? -0.587 -7.544 -2.616 1.00 94.56 91 LYS A N 1
ATOM 774 C CA . LYS A 1 91 ? -1.333 -8.800 -2.429 1.00 94.56 91 LYS A CA 1
ATOM 775 C C . LYS A 1 91 ? -1.292 -9.383 -1.022 1.00 94.56 91 LYS A C 1
ATOM 777 O O . LYS A 1 91 ? -1.986 -10.368 -0.775 1.00 94.56 91 LYS A O 1
ATOM 782 N N . VAL A 1 92 ? -0.539 -8.790 -0.095 1.00 95.38 92 VAL A N 1
ATOM 783 C CA . VAL A 1 92 ? -0.648 -9.166 1.320 1.00 95.38 92 VAL A CA 1
ATOM 784 C C . VAL A 1 92 ? -2.011 -8.707 1.834 1.00 95.38 92 VAL A C 1
ATOM 786 O O . VAL A 1 92 ? -2.354 -7.527 1.733 1.00 95.38 92 VAL A O 1
ATOM 789 N N . GLN A 1 93 ? -2.786 -9.639 2.377 1.00 95.50 93 GLN A N 1
ATOM 790 C CA . GLN A 1 93 ? -4.082 -9.386 2.990 1.00 95.50 93 GLN A CA 1
ATOM 791 C C . GLN A 1 93 ? -3.970 -9.524 4.505 1.00 95.50 93 GLN A C 1
ATOM 793 O O . GLN A 1 93 ? -3.806 -10.624 5.022 1.00 95.50 93 GLN A O 1
ATOM 798 N N . ILE A 1 94 ? -4.104 -8.404 5.205 1.00 96.25 94 ILE A N 1
ATOM 799 C CA . ILE A 1 94 ? -4.241 -8.325 6.655 1.00 96.25 94 ILE A CA 1
ATOM 800 C C . ILE A 1 94 ? -5.736 -8.336 6.962 1.00 96.25 94 ILE A C 1
ATOM 802 O O . ILE A 1 94 ? -6.478 -7.460 6.501 1.00 96.25 94 ILE A O 1
ATOM 806 N N . ARG A 1 95 ? -6.194 -9.325 7.726 1.00 96.31 95 ARG A N 1
ATOM 807 C CA . ARG A 1 95 ? -7.602 -9.462 8.103 1.00 96.31 95 ARG A CA 1
ATOM 808 C C . ARG A 1 95 ? -7.715 -9.412 9.612 1.00 96.31 95 ARG A C 1
ATOM 810 O O . ARG A 1 95 ? -7.002 -10.109 10.320 1.00 96.31 95 ARG A O 1
ATOM 817 N N . THR A 1 96 ? -8.624 -8.590 10.103 1.00 95.81 96 THR A N 1
ATOM 818 C CA . THR A 1 96 ? -8.984 -8.566 11.516 1.00 95.81 96 THR A CA 1
ATOM 819 C C . THR A 1 96 ? -9.968 -9.690 11.825 1.00 95.81 96 THR A C 1
ATOM 821 O O . THR A 1 96 ? -10.819 -10.014 10.992 1.00 95.81 96 THR A O 1
ATOM 824 N N . LEU A 1 97 ? -9.889 -10.266 13.028 1.00 92.81 97 LEU A N 1
ATOM 825 C CA . LEU A 1 97 ? -10.854 -11.283 13.471 1.00 92.81 97 LEU A CA 1
ATOM 826 C C . LEU A 1 97 ? -12.285 -10.725 13.534 1.00 92.81 97 LEU A C 1
ATOM 828 O O . LEU A 1 97 ? -13.235 -11.417 13.174 1.00 92.81 97 LEU A O 1
ATOM 832 N N . ALA A 1 98 ? -12.442 -9.462 13.943 1.00 94.19 98 ALA A N 1
ATOM 833 C CA . ALA A 1 98 ? -13.717 -8.752 13.908 1.00 94.19 98 ALA A CA 1
ATOM 834 C C . ALA A 1 98 ? -13.736 -7.711 12.782 1.00 94.19 98 ALA A C 1
ATOM 836 O O . ALA A 1 98 ? -12.719 -7.108 12.449 1.00 94.19 98 ALA A O 1
ATOM 837 N N . ARG A 1 99 ? -14.911 -7.466 12.194 1.00 93.62 99 ARG A N 1
ATOM 838 C CA . ARG A 1 99 ? -15.096 -6.406 11.182 1.00 93.62 99 ARG A CA 1
ATOM 839 C C . ARG A 1 99 ? -15.432 -5.048 11.784 1.00 93.62 99 ARG A C 1
ATOM 841 O O . ARG A 1 99 ? -15.219 -4.035 11.124 1.00 93.62 99 ARG A O 1
ATOM 848 N N . THR A 1 100 ? -15.942 -5.036 13.011 1.00 97.06 100 THR A N 1
ATOM 849 C CA . THR A 1 100 ? -16.395 -3.835 13.708 1.00 97.06 100 THR A CA 1
ATOM 850 C C . THR A 1 100 ? -15.832 -3.833 15.119 1.00 97.06 100 THR A C 1
ATOM 852 O O . THR A 1 100 ? -15.938 -4.828 15.832 1.00 97.06 100 THR A O 1
ATOM 855 N N . TYR A 1 101 ? -15.267 -2.699 15.514 1.00 97.50 101 TYR A N 1
ATOM 856 C CA . TYR A 1 101 ? -14.707 -2.447 16.833 1.00 97.50 101 TYR A CA 1
ATOM 857 C C . TYR A 1 101 ? -15.416 -1.260 17.481 1.00 97.50 101 TYR A C 1
ATOM 859 O O . TYR A 1 101 ? -15.849 -0.326 16.800 1.00 97.50 101 TYR A O 1
ATOM 867 N N . SER A 1 102 ? -15.524 -1.290 18.806 1.00 97.31 102 SER A N 1
ATOM 868 C CA . SER A 1 102 ? -16.034 -0.175 19.596 1.00 97.31 102 SER A CA 1
ATOM 869 C C . SER A 1 102 ? -15.125 0.050 20.790 1.00 97.31 102 SER A C 1
ATOM 871 O O . SER A 1 102 ? -14.845 -0.902 21.509 1.00 97.31 102 SER A O 1
ATOM 873 N N . ILE A 1 103 ? -14.704 1.296 20.985 1.00 97.38 103 ILE A N 1
ATOM 874 C CA . ILE A 1 103 ? -13.836 1.723 22.089 1.00 97.38 103 ILE A CA 1
ATOM 875 C C . ILE A 1 103 ? -14.397 3.004 22.714 1.00 97.38 103 ILE A C 1
ATOM 877 O O . ILE A 1 103 ? -15.172 3.712 22.058 1.00 97.38 103 ILE A O 1
ATOM 881 N N . GLN A 1 104 ? -14.028 3.303 23.954 1.00 96.62 104 GLN A N 1
ATOM 882 C CA . GLN A 1 104 ? -14.232 4.628 24.545 1.00 96.62 104 GLN A CA 1
ATOM 883 C C . GLN A 1 104 ? -13.211 5.629 23.992 1.00 96.62 104 GLN A C 1
ATOM 885 O O . GLN A 1 104 ? -12.157 5.254 23.469 1.00 96.62 104 GLN A O 1
ATOM 890 N N . GLU A 1 105 ? -13.512 6.921 24.099 1.00 93.81 105 GLU A N 1
ATOM 891 C CA . GLU A 1 105 ? -12.533 7.964 23.794 1.00 93.81 105 GLU A CA 1
ATOM 892 C C . GLU A 1 105 ? -11.245 7.777 24.621 1.00 93.81 105 GLU A C 1
ATOM 894 O O . GLU A 1 105 ? -11.290 7.513 25.820 1.00 93.81 105 GLU A O 1
ATOM 899 N N . ASN A 1 106 ? -10.089 7.906 23.962 1.00 88.81 106 ASN A N 1
ATOM 900 C CA . ASN A 1 106 ? -8.745 7.676 24.518 1.00 88.81 106 ASN A CA 1
ATOM 901 C C . ASN A 1 106 ? -8.419 6.239 24.966 1.00 88.81 106 ASN A C 1
ATOM 903 O O . ASN A 1 106 ? -7.314 6.005 25.455 1.00 88.81 106 ASN A O 1
ATOM 907 N N . GLU A 1 107 ? -9.312 5.271 24.760 1.00 94.25 107 GLU A N 1
ATOM 908 C CA . GLU A 1 107 ? -8.998 3.858 24.977 1.00 94.25 107 GLU A CA 1
ATOM 909 C C . GLU A 1 107 ? -8.078 3.320 23.863 1.00 94.25 107 GLU A C 1
ATOM 911 O O . GLU A 1 107 ? -8.149 3.732 22.696 1.00 94.25 107 GLU A O 1
ATOM 916 N N . GLU A 1 108 ? -7.189 2.394 24.228 1.00 95.00 108 GLU A N 1
ATOM 917 C CA . GLU A 1 108 ? -6.318 1.710 23.276 1.00 95.00 108 GLU A CA 1
ATOM 918 C C . GLU A 1 108 ? -7.139 0.748 22.406 1.00 95.00 108 GLU A C 1
ATOM 920 O O . GLU A 1 108 ? -7.905 -0.082 22.897 1.00 95.00 108 GLU A O 1
ATOM 925 N N . LEU A 1 109 ? -6.959 0.827 21.089 1.00 96.50 109 LEU A N 1
ATOM 926 C CA . LEU A 1 109 ? -7.565 -0.117 20.163 1.00 96.50 109 LEU A CA 1
ATOM 927 C C . LEU A 1 109 ? -6.689 -1.366 20.048 1.00 96.50 109 LEU A C 1
ATOM 929 O O . LEU A 1 109 ? -5.526 -1.282 19.653 1.00 96.50 109 LEU A O 1
ATOM 933 N N . MET A 1 110 ? -7.286 -2.529 20.306 1.00 96.56 110 MET A N 1
ATOM 934 C CA . MET A 1 110 ? -6.655 -3.837 20.147 1.00 96.56 110 MET A CA 1
ATOM 935 C C . MET A 1 110 ? -7.254 -4.587 18.951 1.00 96.56 110 MET A C 1
ATOM 937 O O . MET A 1 110 ? -8.446 -4.901 18.918 1.00 96.56 110 MET A O 1
ATOM 941 N N . LEU A 1 111 ? -6.416 -4.903 17.966 1.00 96.31 111 LEU A N 1
ATOM 942 C CA . LEU A 1 111 ? -6.784 -5.611 16.743 1.00 96.31 111 LEU A CA 1
ATOM 943 C C . LEU A 1 111 ? -6.045 -6.948 16.682 1.00 96.31 111 LEU A C 1
ATOM 945 O O . LEU A 1 111 ? -4.844 -6.988 16.432 1.00 96.31 111 LEU A O 1
ATOM 949 N N . LYS A 1 112 ? -6.771 -8.054 16.843 1.00 95.12 112 LYS A N 1
ATOM 950 C CA . LYS A 1 112 ? -6.253 -9.381 16.491 1.00 95.12 112 LYS A CA 1
ATOM 951 C C . LYS A 1 112 ? -6.341 -9.574 14.985 1.00 95.12 112 LYS A C 1
ATOM 953 O O . LYS A 1 112 ? -7.432 -9.436 14.415 1.00 95.12 112 LYS A O 1
ATOM 958 N N . VAL A 1 113 ? -5.208 -9.851 14.349 1.00 95.75 113 VAL A N 1
ATOM 959 C CA . VAL A 1 113 ? -5.091 -9.939 12.891 1.00 95.75 113 VAL A CA 1
ATOM 960 C C . VAL A 1 113 ? -4.455 -11.247 12.449 1.00 95.75 113 VAL A C 1
ATOM 962 O O . VAL A 1 113 ? -3.531 -11.732 13.091 1.00 95.75 113 VAL A O 1
ATOM 965 N N . ASN A 1 114 ? -4.919 -11.768 11.316 1.00 94.94 114 ASN A N 1
ATOM 966 C CA . ASN A 1 114 ? -4.272 -12.839 10.568 1.00 94.94 114 ASN A CA 1
ATOM 967 C C . ASN A 1 114 ? -3.908 -12.377 9.151 1.00 94.94 114 ASN A C 1
ATOM 969 O O . ASN A 1 114 ? -4.309 -11.292 8.704 1.00 94.94 114 ASN A O 1
ATOM 973 N N . TYR A 1 115 ? -3.129 -13.204 8.454 1.00 93.19 115 TYR A N 1
ATOM 974 C CA . TYR A 1 115 ? -2.521 -12.832 7.181 1.00 93.19 115 TYR A CA 1
ATOM 975 C C . TYR A 1 115 ? -2.743 -13.876 6.097 1.00 93.19 115 TYR A C 1
ATOM 977 O O . TYR A 1 115 ? -2.736 -15.080 6.342 1.00 93.19 115 TYR A O 1
ATOM 985 N N . LEU A 1 116 ? -2.872 -13.392 4.867 1.00 93.62 116 LEU A N 1
ATOM 986 C CA . LEU A 1 116 ? -2.777 -14.203 3.663 1.00 93.62 116 LEU A CA 1
ATOM 987 C C . LEU A 1 116 ? -1.845 -13.502 2.679 1.00 93.62 116 LEU A C 1
ATOM 989 O O . LEU A 1 116 ? -2.038 -12.326 2.372 1.00 93.62 116 LEU A O 1
ATOM 993 N N . MET A 1 117 ? -0.855 -14.217 2.157 1.00 93.38 117 MET A N 1
ATOM 994 C CA . MET A 1 117 ? 0.010 -13.711 1.094 1.00 93.38 117 MET A CA 1
ATOM 995 C C . MET A 1 117 ? 0.406 -14.835 0.125 1.00 93.38 117 MET A C 1
ATOM 997 O O . MET A 1 117 ? 0.349 -16.009 0.494 1.00 93.38 117 MET A O 1
ATOM 1001 N N . PRO A 1 118 ? 0.780 -14.514 -1.127 1.00 93.69 118 PRO A N 1
ATOM 1002 C CA . PRO A 1 118 ? 1.236 -15.520 -2.084 1.00 93.69 118 PRO A CA 1
ATOM 1003 C C . PRO A 1 118 ? 2.523 -16.241 -1.624 1.00 93.69 118 PRO A C 1
ATOM 1005 O O . PRO A 1 118 ? 3.393 -15.595 -1.038 1.00 93.69 118 PRO A O 1
ATOM 1008 N N . PRO A 1 119 ? 2.733 -17.532 -1.968 1.00 94.06 119 PRO A N 1
ATOM 1009 C CA . PRO A 1 119 ? 3.953 -18.277 -1.618 1.00 94.06 119 PRO A CA 1
ATOM 1010 C C . PRO A 1 119 ? 5.263 -17.585 -2.017 1.00 94.06 119 PRO A C 1
ATOM 1012 O O . PRO A 1 119 ? 6.235 -17.608 -1.267 1.00 94.06 119 PRO A O 1
ATOM 1015 N N . LEU A 1 120 ? 5.282 -16.910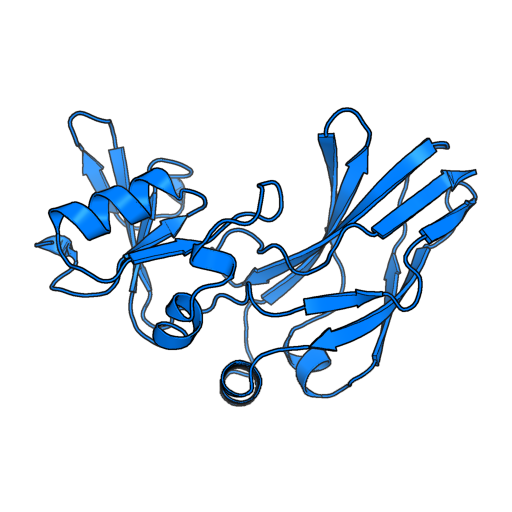 -3.171 1.00 94.88 120 LEU A N 1
ATOM 1016 C CA . LEU A 1 120 ? 6.448 -16.154 -3.632 1.00 94.88 120 LEU A CA 1
ATOM 1017 C C . LEU A 1 120 ? 6.853 -15.042 -2.647 1.00 94.88 120 LEU A C 1
ATOM 1019 O O . LEU A 1 120 ? 8.038 -14.754 -2.506 1.00 94.88 120 LEU A O 1
ATOM 1023 N N . TYR A 1 121 ? 5.890 -14.440 -1.944 1.00 95.50 121 TYR A N 1
ATOM 1024 C CA . TYR A 1 121 ? 6.149 -13.340 -1.014 1.00 95.50 121 TYR A CA 1
ATOM 1025 C C . TYR A 1 121 ? 6.811 -13.880 0.245 1.00 95.50 121 TYR A C 1
ATOM 1027 O O . TYR A 1 121 ? 7.790 -13.298 0.699 1.00 95.50 121 TYR A O 1
ATOM 1035 N N . HIS A 1 122 ? 6.347 -15.032 0.742 1.00 94.94 122 HIS A N 1
ATOM 1036 C CA . HIS A 1 122 ? 6.979 -15.724 1.864 1.00 94.94 122 HIS A CA 1
ATOM 1037 C C . HIS A 1 122 ? 8.465 -16.000 1.592 1.00 94.94 122 HIS A C 1
ATOM 1039 O O . HIS A 1 122 ? 9.323 -15.712 2.429 1.00 94.94 122 HIS A O 1
ATOM 1045 N N . VAL A 1 123 ? 8.782 -16.509 0.395 1.00 95.44 123 VAL A N 1
ATOM 1046 C CA . VAL A 1 123 ? 10.168 -16.775 -0.026 1.00 95.44 123 VAL A CA 1
ATOM 1047 C C . VAL A 1 123 ? 10.968 -15.479 -0.144 1.00 95.44 123 VAL A C 1
ATOM 1049 O O . VAL A 1 123 ? 12.086 -15.401 0.365 1.00 95.44 123 VAL A O 1
ATOM 1052 N N . PHE A 1 124 ? 10.402 -14.450 -0.780 1.00 96.19 124 PHE A N 1
ATOM 1053 C CA . PHE A 1 124 ? 11.074 -13.164 -0.948 1.00 96.19 124 PHE A CA 1
ATOM 1054 C C . PHE A 1 124 ? 11.393 -12.504 0.398 1.00 96.19 124 PHE A C 1
ATOM 1056 O O . PHE A 1 124 ? 12.535 -12.109 0.615 1.00 96.19 124 PHE A O 1
ATOM 1063 N N . ILE A 1 125 ? 10.425 -12.440 1.316 1.00 95.25 125 ILE A N 1
ATOM 1064 C CA . ILE A 1 125 ? 10.597 -11.857 2.655 1.00 95.25 125 ILE A CA 1
ATOM 1065 C C . ILE A 1 125 ? 11.656 -12.633 3.442 1.00 95.25 125 ILE A C 1
ATOM 1067 O O . ILE A 1 125 ? 12.558 -12.030 4.014 1.00 95.25 125 ILE A O 1
ATOM 1071 N N . LYS A 1 126 ? 11.608 -13.972 3.423 1.00 94.25 126 LYS A N 1
ATOM 1072 C CA . LYS A 1 126 ? 12.592 -14.813 4.124 1.00 94.25 126 LYS A CA 1
ATOM 1073 C C . LYS A 1 126 ? 14.023 -14.588 3.623 1.00 94.25 126 LYS A C 1
ATOM 1075 O O . LYS A 1 126 ? 14.954 -14.576 4.422 1.00 94.25 126 LYS A O 1
ATOM 1080 N N . ASN A 1 127 ? 14.194 -14.400 2.316 1.00 94.25 127 ASN A N 1
ATOM 1081 C CA . ASN A 1 127 ? 15.505 -14.182 1.701 1.00 94.25 127 ASN A CA 1
ATOM 1082 C C . ASN A 1 127 ? 15.990 -12.725 1.796 1.00 94.25 127 ASN A C 1
ATOM 1084 O O . ASN A 1 127 ? 17.143 -12.449 1.478 1.00 94.25 127 ASN A O 1
ATOM 1088 N N . ASN A 1 128 ? 15.132 -11.800 2.235 1.00 91.12 128 ASN A N 1
ATOM 1089 C CA . ASN A 1 128 ? 15.444 -10.383 2.398 1.00 91.12 128 ASN A CA 1
ATOM 1090 C C . ASN A 1 128 ? 15.052 -9.940 3.820 1.00 91.12 128 ASN A C 1
ATOM 1092 O O . ASN A 1 128 ? 14.076 -9.219 3.985 1.00 91.12 128 ASN A O 1
ATOM 1096 N N . PRO A 1 129 ? 15.777 -10.353 4.875 1.00 75.62 129 PRO A N 1
ATOM 1097 C CA . PRO A 1 129 ? 15.356 -10.107 6.2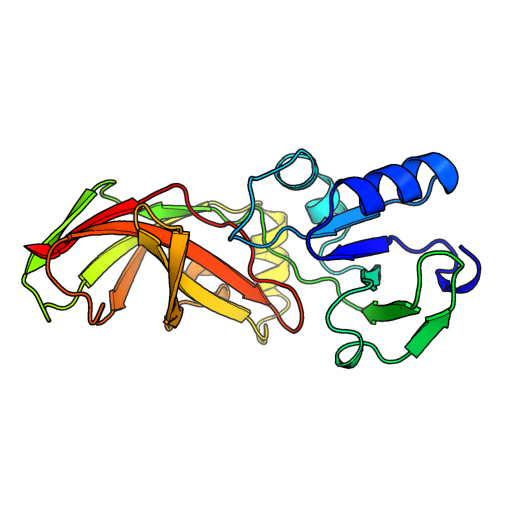60 1.00 75.62 129 PRO A CA 1
ATOM 1098 C C . PRO A 1 129 ? 15.379 -8.623 6.662 1.00 75.62 129 PRO A C 1
ATOM 1100 O O . PRO A 1 129 ? 14.715 -8.231 7.618 1.00 75.62 129 PRO A O 1
ATOM 1103 N N . VAL A 1 130 ? 16.121 -7.785 5.931 1.00 80.44 130 VAL A N 1
ATOM 1104 C CA . VAL A 1 130 ? 16.185 -6.333 6.146 1.00 80.44 130 VAL A CA 1
ATOM 1105 C C . VAL A 1 130 ? 15.347 -5.628 5.079 1.00 80.44 130 VAL A C 1
ATOM 1107 O O . VAL A 1 130 ? 15.867 -4.945 4.197 1.00 80.44 130 VAL A O 1
ATOM 1110 N N . LEU A 1 131 ? 14.029 -5.815 5.138 1.00 86.50 131 LEU A N 1
ATOM 1111 C CA . LEU A 1 131 ? 13.101 -4.982 4.380 1.00 86.50 131 LEU A CA 1
ATOM 1112 C C . LEU A 1 131 ? 12.909 -3.658 5.123 1.00 86.50 131 LEU A C 1
ATOM 1114 O O . LEU A 1 131 ? 12.654 -3.617 6.325 1.00 86.50 131 LEU A O 1
ATOM 1118 N N . ASN A 1 132 ? 13.008 -2.544 4.398 1.00 90.00 132 ASN A N 1
ATOM 1119 C CA . ASN A 1 132 ? 12.610 -1.239 4.922 1.00 90.00 132 ASN A CA 1
ATOM 1120 C C . ASN A 1 132 ? 11.079 -1.095 4.853 1.00 90.00 132 ASN A C 1
ATOM 1122 O O . ASN A 1 132 ? 10.558 -0.193 4.189 1.00 90.00 132 ASN A O 1
ATOM 1126 N N . ASP A 1 133 ? 10.358 -2.044 5.453 1.00 94.00 133 ASP A N 1
ATOM 1127 C CA . ASP A 1 133 ? 8.902 -2.098 5.449 1.00 94.00 133 ASP A CA 1
ATOM 1128 C C . ASP A 1 133 ? 8.312 -1.629 6.773 1.00 94.00 133 ASP A C 1
ATOM 1130 O O . ASP A 1 133 ? 8.879 -1.854 7.833 1.00 94.00 133 ASP A O 1
ATOM 1134 N N . THR A 1 134 ? 7.158 -0.981 6.732 1.00 93.00 134 THR A N 1
ATOM 1135 C CA . THR A 1 134 ? 6.362 -0.683 7.925 1.00 93.00 134 THR A CA 1
ATOM 1136 C C . THR A 1 134 ? 4.893 -0.849 7.598 1.00 93.00 134 THR A C 1
ATOM 1138 O O . THR A 1 134 ? 4.488 -0.711 6.440 1.00 93.00 134 THR A O 1
ATOM 1141 N N . THR A 1 135 ? 4.063 -1.085 8.612 1.00 95.50 135 THR A N 1
ATOM 1142 C CA . THR A 1 135 ? 2.614 -0.983 8.440 1.00 95.50 135 THR A CA 1
ATOM 1143 C C . THR A 1 135 ? 2.020 0.215 9.150 1.00 95.50 135 THR A C 1
ATOM 1145 O O . THR A 1 135 ? 2.475 0.645 10.213 1.00 95.50 135 THR A O 1
ATOM 1148 N N . VAL A 1 136 ? 0.967 0.755 8.551 1.00 97.06 136 VAL A N 1
ATOM 1149 C CA . VAL A 1 136 ? 0.155 1.822 9.129 1.00 97.06 136 VAL A CA 1
ATOM 1150 C C . VAL A 1 136 ? -1.308 1.406 9.136 1.00 97.06 136 VAL A C 1
ATOM 1152 O O . VAL A 1 136 ? -1.770 0.687 8.246 1.00 97.06 136 VAL A O 1
ATOM 1155 N N . ILE A 1 137 ? -2.042 1.896 10.127 1.00 97.88 137 ILE A N 1
ATOM 1156 C CA . ILE A 1 137 ? -3.499 1.885 10.142 1.00 97.88 137 ILE A CA 1
ATOM 1157 C C . ILE A 1 137 ? -3.954 3.263 9.679 1.00 97.88 137 ILE A C 1
ATOM 1159 O O . ILE A 1 137 ? -3.820 4.256 10.393 1.00 97.88 137 ILE A O 1
ATOM 1163 N N . ALA A 1 138 ? -4.481 3.328 8.466 1.00 98.00 138 ALA A N 1
ATOM 1164 C CA . ALA A 1 138 ? -5.071 4.537 7.930 1.00 98.00 138 ALA A CA 1
ATOM 1165 C C . ALA A 1 138 ? -6.489 4.720 8.469 1.00 98.00 138 ALA A C 1
ATOM 1167 O O . ALA A 1 138 ? -7.319 3.813 8.364 1.00 98.00 138 ALA A O 1
ATOM 1168 N N . VAL A 1 139 ? -6.767 5.901 9.015 1.00 98.12 139 VAL A N 1
ATOM 1169 C CA . VAL A 1 139 ? -8.051 6.264 9.615 1.00 98.12 139 VAL A CA 1
ATOM 1170 C C . VAL A 1 139 ? -8.822 7.181 8.681 1.00 98.12 139 VAL A C 1
ATOM 1172 O O . VAL A 1 139 ? -8.295 8.181 8.188 1.00 98.12 139 VAL A O 1
ATOM 1175 N N . PHE A 1 140 ? -10.099 6.876 8.492 1.00 98.12 140 PHE A N 1
ATOM 1176 C CA . PHE A 1 140 ? -11.012 7.647 7.665 1.00 98.12 140 PHE A CA 1
ATOM 1177 C C . PHE A 1 140 ? -12.335 7.907 8.393 1.00 98.12 140 PHE A C 1
ATOM 1179 O O . PHE A 1 140 ? -12.776 7.101 9.214 1.00 98.12 140 PHE A O 1
ATOM 1186 N N . ASN A 1 141 ? -13.012 8.998 8.043 1.00 97.06 141 ASN A N 1
ATOM 1187 C CA . ASN A 1 141 ? -14.420 9.245 8.369 1.00 97.06 141 ASN A CA 1
ATOM 1188 C C . ASN A 1 141 ? -15.237 9.445 7.078 1.00 97.06 141 ASN A C 1
ATOM 1190 O O . ASN A 1 141 ? -14.774 9.165 5.972 1.00 97.06 141 ASN A O 1
ATOM 1194 N N . LYS A 1 142 ? -16.464 9.961 7.216 1.00 95.69 142 LYS A N 1
ATOM 1195 C CA . LYS A 1 142 ? -17.345 10.297 6.086 1.00 95.69 142 LYS A CA 1
ATOM 1196 C C . LYS A 1 142 ? -16.770 11.339 5.112 1.00 95.69 142 LYS A C 1
ATOM 1198 O O . LYS A 1 142 ? -17.182 11.351 3.960 1.00 95.69 142 LYS A O 1
ATOM 1203 N N . ALA A 1 143 ? -15.873 12.215 5.570 1.00 95.44 143 ALA A N 1
ATOM 1204 C CA . ALA A 1 143 ? -15.261 13.271 4.762 1.00 95.44 143 ALA A CA 1
ATOM 1205 C C . ALA A 1 143 ? -13.982 12.805 4.046 1.00 95.44 143 ALA A C 1
ATOM 1207 O O . ALA A 1 143 ? -13.561 13.434 3.080 1.00 95.44 143 ALA A O 1
ATOM 1208 N N . GLY A 1 144 ? -13.379 11.699 4.488 1.00 95.44 144 GLY A N 1
ATOM 1209 C CA . GLY A 1 144 ? -12.200 11.115 3.861 1.00 95.44 144 GLY A CA 1
ATOM 1210 C C . GLY A 1 144 ? -11.139 10.707 4.875 1.00 95.44 144 GLY A C 1
ATOM 1211 O O . GLY A 1 144 ? -11.442 10.354 6.014 1.00 95.44 144 GLY A O 1
ATOM 1212 N N . TRP A 1 145 ? -9.887 10.705 4.421 1.00 97.06 145 TRP A N 1
ATOM 1213 C CA . TRP A 1 145 ? -8.723 10.368 5.238 1.00 97.06 145 TRP A CA 1
ATOM 1214 C C . TRP A 1 145 ? -8.505 11.407 6.343 1.00 97.06 145 TRP A C 1
ATOM 1216 O O . TRP A 1 145 ? -8.609 12.604 6.090 1.00 97.06 145 TRP A O 1
ATOM 1226 N N . ILE A 1 146 ? -8.176 10.939 7.548 1.00 97.12 146 ILE A N 1
ATOM 1227 C CA . ILE A 1 146 ? -7.894 11.782 8.717 1.00 97.12 146 ILE A CA 1
ATOM 1228 C C . ILE A 1 146 ? -6.406 11.753 9.040 1.00 97.12 146 ILE A C 1
ATOM 1230 O O . ILE A 1 146 ? -5.764 12.796 9.109 1.00 97.12 146 ILE A O 1
ATOM 1234 N N . LYS A 1 147 ? -5.875 10.553 9.296 1.00 97.06 147 LYS A N 1
ATOM 1235 C CA . LYS A 1 147 ? -4.491 10.343 9.718 1.00 97.06 147 LYS A CA 1
ATOM 1236 C C . LYS A 1 147 ? -4.059 8.900 9.515 1.00 97.06 147 LYS A C 1
ATOM 1238 O O . LYS A 1 147 ? -4.897 8.008 9.391 1.00 97.06 147 LYS A O 1
ATOM 1243 N N . ASP A 1 148 ? -2.750 8.692 9.561 1.00 97.44 148 ASP A N 1
ATOM 1244 C CA . ASP A 1 148 ? -2.134 7.371 9.623 1.00 97.44 148 ASP A CA 1
ATOM 1245 C C . ASP A 1 148 ? -1.597 7.132 11.028 1.00 97.44 148 ASP A C 1
ATOM 1247 O O . ASP A 1 148 ? -0.930 7.996 11.597 1.00 97.44 148 ASP A O 1
ATOM 1251 N N . ILE A 1 149 ? -1.882 5.957 11.578 1.00 96.81 149 ILE A N 1
ATOM 1252 C CA . ILE A 1 149 ? -1.344 5.495 12.853 1.00 96.81 149 ILE A CA 1
ATOM 1253 C C . ILE A 1 149 ? -0.248 4.473 12.534 1.00 96.81 149 ILE A C 1
ATOM 1255 O O . ILE A 1 149 ? -0.564 3.391 12.026 1.00 96.81 149 ILE A O 1
ATOM 1259 N N . PRO A 1 150 ? 1.037 4.790 12.774 1.00 95.44 150 PRO A N 1
ATOM 1260 C CA . PRO A 1 150 ? 2.114 3.826 12.613 1.00 95.44 150 PRO A CA 1
ATOM 1261 C C . PRO A 1 150 ? 1.906 2.619 13.523 1.00 95.44 150 PRO A C 1
ATOM 1263 O O . PRO A 1 150 ? 1.436 2.746 14.651 1.00 95.44 150 PRO A O 1
ATOM 1266 N N . THR A 1 151 ? 2.288 1.447 13.036 1.00 94.44 151 THR A N 1
ATOM 1267 C CA . THR A 1 151 ? 2.281 0.209 13.820 1.00 94.44 151 THR A CA 1
ATOM 1268 C C . THR A 1 151 ? 3.687 -0.379 13.845 1.00 94.44 151 THR A C 1
ATOM 1270 O O . THR A 1 151 ? 4.515 -0.053 12.994 1.00 94.44 151 THR A O 1
ATOM 1273 N N . GLN A 1 152 ? 3.948 -1.270 14.800 1.00 90.50 152 GLN A N 1
ATOM 1274 C CA . GLN A 1 152 ? 5.213 -2.010 14.870 1.00 90.50 152 GLN A CA 1
ATOM 1275 C C . GLN A 1 152 ? 5.199 -3.307 14.052 1.00 90.50 152 GLN A C 1
ATOM 1277 O O . GLN A 1 152 ? 6.194 -4.025 14.020 1.00 90.50 152 GLN A O 1
ATOM 1282 N N . LEU A 1 153 ? 4.081 -3.616 13.392 1.00 92.56 153 LEU A N 1
ATOM 1283 C CA . LEU A 1 153 ? 3.952 -4.817 12.584 1.00 92.56 153 LEU A CA 1
ATOM 1284 C C . LEU A 1 153 ? 4.817 -4.692 11.313 1.00 92.56 153 LEU A C 1
ATOM 1286 O O . LEU A 1 153 ? 4.820 -3.668 10.625 1.00 92.56 153 LEU A O 1
ATOM 1290 N N . ARG A 1 154 ? 5.589 -5.748 11.046 1.00 93.50 154 ARG A N 1
ATOM 1291 C CA . ARG A 1 154 ? 6.521 -5.885 9.918 1.00 93.50 154 ARG A CA 1
ATOM 1292 C C . ARG A 1 154 ? 6.174 -7.130 9.113 1.00 93.50 154 ARG A C 1
ATOM 1294 O O . ARG A 1 154 ? 5.600 -8.078 9.652 1.00 93.50 154 ARG A O 1
ATOM 1301 N N . LEU A 1 155 ? 6.566 -7.157 7.846 1.00 94.69 155 LEU A N 1
ATOM 1302 C CA . LEU A 1 155 ? 6.381 -8.302 6.955 1.00 94.69 155 LEU A CA 1
ATOM 1303 C C . LEU A 1 155 ? 7.101 -9.559 7.453 1.00 94.69 155 LEU A C 1
ATOM 1305 O O . LEU A 1 155 ? 6.560 -10.652 7.311 1.00 94.69 155 LEU A O 1
ATOM 1309 N N . SER A 1 156 ? 8.278 -9.419 8.071 1.00 92.75 156 SER A N 1
ATOM 1310 C CA . SER A 1 156 ? 8.999 -10.541 8.689 1.00 92.75 156 SER A CA 1
ATOM 1311 C C . SER A 1 156 ? 8.165 -11.224 9.776 1.00 92.75 156 SER A C 1
ATOM 1313 O O . SER A 1 156 ? 7.988 -12.437 9.736 1.00 92.75 156 SER A O 1
ATOM 1315 N N . ALA A 1 157 ? 7.545 -10.446 10.667 1.00 91.62 157 ALA A N 1
ATOM 1316 C CA . ALA A 1 157 ? 6.658 -10.973 11.703 1.00 91.62 157 ALA A CA 1
ATOM 1317 C C . ALA A 1 157 ? 5.421 -11.677 11.108 1.00 91.62 157 ALA A C 1
ATOM 1319 O O . ALA A 1 157 ? 5.044 -12.752 11.572 1.00 91.62 157 ALA A O 1
ATOM 1320 N N . MET A 1 158 ? 4.827 -11.126 10.038 1.00 92.69 158 MET A N 1
ATOM 1321 C CA . MET A 1 158 ? 3.716 -11.779 9.318 1.00 92.69 158 MET A CA 1
ATOM 1322 C C . MET A 1 158 ? 4.127 -13.099 8.648 1.00 92.69 158 MET A C 1
ATOM 1324 O O . MET A 1 158 ? 3.280 -13.950 8.387 1.00 92.69 158 MET A O 1
ATOM 1328 N N . ASN A 1 159 ? 5.408 -13.250 8.308 1.00 92.31 159 ASN A N 1
ATOM 1329 C CA . ASN A 1 159 ? 5.946 -14.447 7.668 1.00 92.31 159 ASN A CA 1
ATOM 1330 C C . ASN A 1 159 ? 6.204 -15.585 8.670 1.00 92.31 159 ASN A C 1
ATOM 1332 O O . ASN A 1 159 ? 6.248 -16.748 8.275 1.00 92.31 159 ASN A O 1
ATOM 1336 N N . GLU A 1 160 ? 6.387 -15.252 9.947 1.00 90.44 160 GLU A N 1
ATOM 1337 C CA . GLU A 1 160 ? 6.700 -16.198 11.024 1.00 90.44 160 GLU A CA 1
ATOM 1338 C C . GLU A 1 160 ? 5.460 -16.622 11.819 1.00 90.44 160 GLU A C 1
ATOM 1340 O O . GLU A 1 160 ? 5.371 -17.767 12.260 1.00 90.44 160 GLU A O 1
ATOM 1345 N N . SER A 1 161 ? 4.496 -15.714 11.997 1.00 86.69 161 SER A N 1
ATOM 1346 C CA . SER A 1 161 ? 3.301 -15.932 12.818 1.00 86.69 161 SER A CA 1
ATOM 1347 C C . SER A 1 161 ? 2.020 -15.770 12.005 1.00 86.69 161 SER A C 1
ATOM 1349 O O . SER A 1 161 ? 1.856 -14.806 11.261 1.00 86.69 161 SER A O 1
ATOM 1351 N N . GLN A 1 162 ? 1.072 -16.694 12.182 1.00 82.94 162 GLN A N 1
ATOM 1352 C CA . GLN A 1 162 ? -0.226 -16.637 11.495 1.00 82.94 162 GLN A CA 1
ATOM 1353 C C . GLN A 1 162 ? -1.205 -15.635 12.120 1.00 82.94 162 GLN A C 1
ATOM 1355 O O . GLN A 1 162 ? -2.119 -15.178 11.434 1.00 82.94 162 GLN A O 1
ATOM 1360 N N . GLU A 1 163 ? -1.015 -15.290 13.395 1.00 89.75 163 GLU A N 1
ATOM 1361 C CA . GLU A 1 163 ? -1.842 -14.336 14.131 1.00 89.75 163 GLU A CA 1
ATOM 1362 C C . GLU A 1 163 ? -0.967 -13.439 15.011 1.00 89.75 163 GLU A C 1
ATOM 1364 O O . GLU A 1 163 ? -0.031 -13.918 15.653 1.00 89.75 163 GLU A O 1
ATOM 1369 N N . VAL A 1 164 ? -1.269 -12.140 15.042 1.00 92.12 164 VAL A N 1
ATOM 1370 C CA . VAL A 1 164 ? -0.607 -11.164 15.920 1.00 92.12 164 VAL A CA 1
ATOM 1371 C C . VAL A 1 164 ? -1.643 -10.181 16.454 1.00 92.12 164 VAL A C 1
ATOM 1373 O O . VAL A 1 164 ? -2.665 -9.898 15.824 1.00 92.12 164 VAL A O 1
ATOM 1376 N N . GLU A 1 165 ? -1.362 -9.627 17.625 1.00 94.19 165 GLU A N 1
ATOM 1377 C CA . GLU A 1 165 ? -2.127 -8.533 18.201 1.00 94.19 165 GLU A CA 1
ATOM 1378 C C . GLU A 1 165 ? -1.471 -7.187 17.875 1.00 94.19 165 GLU A C 1
ATOM 1380 O O . GLU A 1 165 ? -0.313 -6.938 18.208 1.00 94.19 165 GLU A O 1
ATOM 1385 N N . VAL A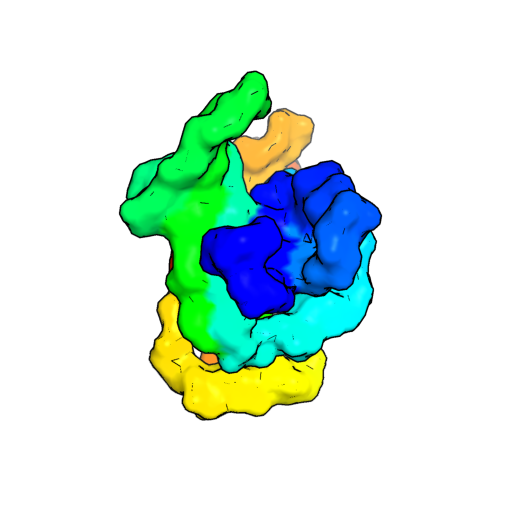 1 166 ? -2.221 -6.300 17.224 1.00 95.12 166 VAL A N 1
ATOM 1386 C CA . VAL A 1 166 ? -1.806 -4.925 16.945 1.00 95.12 166 VAL A CA 1
ATOM 1387 C C . VAL A 1 166 ? -2.541 -3.998 17.897 1.00 95.12 166 VAL A C 1
ATOM 1389 O O . VAL A 1 166 ? -3.770 -3.929 17.881 1.00 95.12 166 VAL A O 1
ATOM 1392 N N . ARG A 1 167 ? -1.780 -3.263 18.705 1.00 95.38 167 ARG A N 1
ATOM 1393 C CA . ARG A 1 167 ? -2.297 -2.265 19.642 1.00 95.38 167 ARG A CA 1
ATOM 1394 C C . ARG A 1 167 ? -1.974 -0.864 19.156 1.00 95.38 167 ARG A C 1
ATOM 1396 O O . ARG A 1 167 ? -0.861 -0.623 18.680 1.00 95.38 167 ARG A O 1
ATOM 1403 N N . CYS A 1 168 ? -2.931 0.054 19.249 1.00 93.94 168 CYS A N 1
ATOM 1404 C CA . CYS A 1 168 ? -2.665 1.452 18.950 1.00 93.94 168 CYS A CA 1
ATOM 1405 C C . CYS A 1 168 ? -3.587 2.430 19.681 1.00 93.94 168 CYS A C 1
ATOM 1407 O O . CYS A 1 168 ? -4.793 2.230 19.814 1.00 93.94 168 CYS A O 1
ATOM 1409 N N . ASN A 1 169 ? -3.009 3.563 20.078 1.00 94.00 169 ASN A N 1
ATOM 1410 C CA . ASN A 1 169 ? -3.768 4.697 20.584 1.00 94.00 169 ASN A CA 1
ATOM 1411 C C . ASN A 1 169 ? -4.346 5.479 19.410 1.00 94.00 169 ASN A C 1
ATOM 1413 O O . ASN A 1 169 ? -3.615 6.063 18.605 1.00 94.00 169 ASN A O 1
ATOM 1417 N N . THR A 1 170 ? -5.674 5.485 19.303 1.00 93.56 170 THR A N 1
ATOM 1418 C CA . THR A 1 170 ? -6.333 6.107 18.155 1.00 93.56 170 THR A CA 1
ATOM 1419 C C . THR A 1 170 ? -6.331 7.625 18.250 1.00 93.56 170 THR A C 1
ATOM 1421 O O . THR A 1 170 ? -6.241 8.274 17.211 1.00 93.56 170 THR A O 1
ATOM 1424 N N . GLY A 1 171 ? -6.404 8.210 19.454 1.00 93.69 171 GLY A N 1
ATOM 1425 C CA . GLY A 1 171 ? -6.529 9.660 19.660 1.00 93.69 171 GLY A CA 1
ATOM 1426 C C . GLY A 1 171 ? -7.660 10.262 18.819 1.00 93.69 171 GLY A C 1
ATOM 1427 O O . GLY A 1 171 ? -7.447 11.254 18.119 1.00 93.69 171 GLY A O 1
ATOM 1428 N N . LEU A 1 172 ? -8.788 9.556 18.744 1.00 95.44 172 LEU A N 1
ATOM 1429 C CA . LEU A 1 172 ? -9.985 9.953 18.013 1.00 95.44 172 LEU A CA 1
ATOM 1430 C C . LEU A 1 172 ? -11.059 10.354 19.016 1.00 95.44 172 LEU A C 1
ATOM 1432 O O . LEU A 1 172 ? -11.248 9.669 20.014 1.00 95.44 172 LEU A O 1
ATOM 1436 N N . VAL A 1 173 ? -11.786 11.420 18.701 1.00 95.62 173 VAL A N 1
ATOM 1437 C CA . VAL A 1 173 ? -12.993 11.816 19.433 1.00 95.62 173 VAL A CA 1
ATOM 1438 C C . VAL A 1 173 ? -14.165 10.906 19.070 1.00 95.62 173 VAL A C 1
ATOM 1440 O O . VAL A 1 173 ? -14.141 10.248 18.017 1.00 95.62 173 VAL A O 1
ATOM 1443 N N . LYS A 1 174 ? -15.219 10.923 19.890 1.00 97.19 174 LYS A N 1
ATOM 1444 C CA . LYS A 1 174 ? -16.486 10.226 19.620 1.00 97.19 174 LYS A CA 1
ATOM 1445 C C . LYS A 1 174 ? -16.936 10.349 18.161 1.00 97.19 174 LYS A C 1
ATOM 1447 O O . LYS A 1 174 ? -17.057 11.443 17.607 1.00 97.19 174 LYS A O 1
ATOM 1452 N N . GLY A 1 175 ? -17.236 9.216 17.530 1.00 97.12 175 GLY A N 1
ATOM 1453 C CA . GLY A 1 175 ? -17.643 9.193 16.129 1.00 97.12 175 GLY A CA 1
ATOM 1454 C C . GLY A 1 175 ? -17.557 7.825 15.462 1.00 97.12 175 GLY A C 1
ATOM 1455 O O . GLY A 1 175 ? -17.171 6.824 16.063 1.00 97.12 175 GLY A O 1
ATOM 1456 N N . LYS A 1 176 ? -17.934 7.796 14.179 1.00 98.25 176 LYS A N 1
ATOM 1457 C CA . LYS A 1 176 ? -17.821 6.618 13.313 1.00 98.25 176 LYS A CA 1
ATOM 1458 C C . LYS A 1 176 ? -16.664 6.800 12.342 1.00 98.25 176 LYS A C 1
ATOM 1460 O O . LYS A 1 176 ? -16.626 7.776 11.589 1.00 98.25 176 LYS A O 1
ATOM 1465 N N . TYR A 1 177 ? -15.787 5.813 12.322 1.00 98.12 177 TYR A N 1
ATOM 1466 C CA . TYR A 1 177 ? -14.593 5.771 11.500 1.00 98.12 177 TYR A CA 1
ATOM 1467 C C . TYR A 1 177 ? -14.517 4.445 10.758 1.00 98.12 177 TYR A C 1
ATOM 1469 O O . TYR A 1 177 ? -15.212 3.472 11.071 1.00 98.12 177 TYR A O 1
ATOM 1477 N N . PHE A 1 178 ? -13.640 4.397 9.770 1.00 97.31 178 PHE A N 1
ATOM 1478 C CA . PHE A 1 178 ? -13.157 3.133 9.260 1.00 97.31 178 PHE A CA 1
ATOM 1479 C C . PHE A 1 178 ? -11.645 3.141 9.135 1.00 97.31 178 PHE A C 1
ATOM 1481 O O . PHE A 1 178 ? -11.022 4.175 8.892 1.00 97.31 178 PHE A O 1
ATOM 1488 N N . LEU A 1 179 ? -11.080 1.961 9.320 1.00 97.88 179 LEU A N 1
ATOM 1489 C CA . LEU A 1 179 ? -9.662 1.698 9.331 1.00 97.88 179 LEU A CA 1
ATOM 1490 C C . LEU A 1 179 ? -9.293 0.841 8.127 1.00 97.88 179 LEU A C 1
ATOM 1492 O O . LEU A 1 179 ? -10.108 0.068 7.604 1.00 97.88 179 LEU A O 1
ATOM 1496 N N . ARG A 1 180 ? -8.042 0.976 7.706 1.00 97.19 180 ARG A N 1
ATOM 1497 C CA . ARG A 1 180 ? -7.429 0.137 6.684 1.00 97.19 180 ARG A CA 1
ATOM 1498 C C . ARG A 1 180 ? -5.960 -0.064 7.007 1.00 97.19 180 ARG A C 1
ATOM 1500 O O . ARG A 1 180 ? -5.259 0.912 7.259 1.00 97.19 180 ARG A O 1
ATOM 1507 N N . PHE A 1 181 ? -5.486 -1.300 6.944 1.00 97.62 181 PHE A N 1
ATOM 1508 C CA . PHE A 1 181 ? -4.057 -1.568 6.983 1.00 97.62 181 PHE A CA 1
ATOM 1509 C C . PHE A 1 181 ? -3.416 -1.270 5.632 1.00 97.62 181 PHE A C 1
ATOM 1511 O O . PHE A 1 181 ? -3.953 -1.616 4.571 1.00 97.62 181 PHE A O 1
ATOM 1518 N N . ALA A 1 182 ? -2.241 -0.659 5.693 1.00 97.81 182 ALA A N 1
ATOM 1519 C CA . ALA A 1 182 ? -1.400 -0.409 4.542 1.00 97.81 182 ALA A CA 1
ATOM 1520 C C . ALA A 1 182 ? 0.057 -0.752 4.848 1.00 97.81 182 ALA A C 1
ATOM 1522 O O . ALA A 1 182 ? 0.568 -0.416 5.917 1.00 97.81 182 ALA A O 1
ATOM 1523 N N . ILE A 1 183 ? 0.721 -1.398 3.894 1.00 97.19 183 ILE A N 1
ATOM 1524 C CA . ILE A 1 183 ? 2.138 -1.752 3.944 1.00 97.19 183 ILE A CA 1
ATOM 1525 C C . ILE A 1 183 ? 2.916 -0.730 3.131 1.00 97.19 183 ILE A C 1
ATOM 1527 O O . ILE A 1 183 ? 2.682 -0.566 1.930 1.00 97.19 183 ILE A O 1
ATOM 1531 N N . ARG A 1 184 ? 3.853 -0.055 3.790 1.00 94.94 184 ARG A N 1
ATOM 1532 C CA . ARG A 1 184 ? 4.897 0.762 3.177 1.00 94.94 184 ARG A CA 1
ATOM 1533 C C . ARG A 1 184 ? 6.140 -0.102 3.011 1.00 94.94 184 ARG A C 1
ATOM 1535 O O . ARG A 1 184 ? 6.471 -0.858 3.910 1.00 94.94 184 ARG A O 1
ATOM 1542 N N . SER A 1 185 ? 6.828 0.043 1.888 1.00 93.44 185 SER A N 1
ATOM 1543 C CA . SER A 1 185 ? 8.109 -0.612 1.624 1.00 93.44 185 SER A CA 1
ATOM 1544 C C . SER A 1 185 ? 9.006 0.382 0.899 1.00 93.44 185 SER A C 1
ATOM 1546 O O . SER A 1 185 ? 8.619 0.905 -0.147 1.00 93.44 185 SER A O 1
ATOM 1548 N N . GLY A 1 186 ? 10.155 0.715 1.484 1.00 88.44 186 GLY A N 1
ATOM 1549 C CA . GLY A 1 186 ? 11.095 1.688 0.928 1.00 88.44 186 GLY A CA 1
ATOM 1550 C C . GLY A 1 186 ? 10.429 3.015 0.538 1.00 88.44 186 GLY A C 1
ATOM 1551 O O . GLY A 1 186 ? 9.749 3.650 1.344 1.00 88.44 186 GLY A O 1
ATOM 1552 N N . TYR A 1 187 ? 10.619 3.419 -0.719 1.00 84.06 187 TYR A N 1
ATOM 1553 C CA . TYR A 1 187 ? 10.114 4.681 -1.279 1.00 84.06 187 TYR A CA 1
ATOM 1554 C C . TYR A 1 187 ? 8.753 4.546 -1.989 1.00 84.06 187 TYR A C 1
ATOM 1556 O O . TYR A 1 187 ? 8.263 5.510 -2.587 1.00 84.06 187 TYR A O 1
ATOM 1564 N N . TYR A 1 188 ? 8.137 3.360 -1.952 1.00 90.56 188 TYR A N 1
ATOM 1565 C CA . TYR A 1 188 ? 6.838 3.111 -2.572 1.00 90.56 188 TYR A CA 1
ATOM 1566 C C . TYR A 1 188 ? 5.700 3.728 -1.761 1.00 90.56 188 TYR A C 1
ATOM 1568 O O . TYR A 1 188 ? 5.769 3.855 -0.534 1.00 90.56 188 TYR A O 1
ATOM 1576 N N . TYR A 1 189 ? 4.602 4.068 -2.439 1.00 91.81 189 TYR A N 1
ATOM 1577 C CA . TYR A 1 189 ? 3.397 4.460 -1.721 1.00 91.81 189 TYR A CA 1
ATOM 1578 C C . TYR A 1 189 ? 2.853 3.274 -0.917 1.00 91.81 189 TYR A C 1
ATOM 1580 O O . TYR A 1 189 ? 2.964 2.134 -1.370 1.00 91.81 189 TYR A O 1
ATOM 1588 N N . PRO A 1 190 ? 2.245 3.489 0.261 1.00 95.19 190 PRO A N 1
ATOM 1589 C CA . PRO A 1 190 ? 1.732 2.364 1.026 1.00 95.19 190 PRO A CA 1
ATOM 1590 C C . PRO A 1 190 ? 0.561 1.685 0.299 1.00 95.19 190 PRO A C 1
ATOM 1592 O O . PRO A 1 190 ? -0.345 2.357 -0.204 1.00 95.19 190 PRO A O 1
ATOM 1595 N N . THR A 1 191 ? 0.595 0.357 0.226 1.00 96.19 191 THR A N 1
ATOM 1596 C CA . THR A 1 191 ? -0.370 -0.460 -0.528 1.00 96.19 191 THR A CA 1
ATOM 1597 C C . THR A 1 191 ? -1.659 -0.724 0.256 1.00 96.19 191 THR A C 1
ATOM 1599 O O . THR A 1 191 ? -1.736 -0.481 1.453 1.00 96.19 191 THR A O 1
ATOM 1602 N N . HIS A 1 192 ? -2.724 -1.160 -0.422 1.00 95.62 192 HIS A N 1
ATOM 1603 C CA . HIS A 1 192 ? -4.038 -1.410 0.185 1.00 95.62 192 HIS A CA 1
ATOM 1604 C C . HIS A 1 192 ? -4.153 -2.860 0.685 1.00 95.62 192 HIS A C 1
ATOM 1606 O O . HIS A 1 192 ? -4.542 -3.740 -0.089 1.00 95.62 192 HIS A O 1
ATOM 1612 N N . ASN A 1 193 ? -3.915 -3.107 1.977 1.00 96.50 193 ASN A N 1
ATOM 1613 C CA . ASN A 1 193 ? -3.706 -4.469 2.491 1.00 96.50 193 ASN A CA 1
ATOM 1614 C C . ASN A 1 193 ? -4.826 -5.042 3.357 1.00 96.50 193 ASN A C 1
ATOM 1616 O O . ASN A 1 193 ? -4.782 -6.223 3.659 1.00 96.50 193 ASN A O 1
ATOM 1620 N N . SER A 1 194 ? -5.856 -4.285 3.723 1.00 96.12 194 SER A N 1
ATOM 1621 C CA . SER A 1 194 ? -7.048 -4.854 4.366 1.00 96.12 194 SER A CA 1
ATOM 1622 C C . SER A 1 194 ? -8.319 -4.386 3.687 1.00 96.12 194 SER A C 1
ATOM 1624 O O . SER A 1 194 ? -8.340 -3.350 3.024 1.00 96.12 194 SER A O 1
ATOM 1626 N N . ASP A 1 195 ? -9.403 -5.113 3.919 1.00 94.25 195 ASP A N 1
ATOM 1627 C CA . ASP A 1 195 ? -10.731 -4.564 3.686 1.00 94.25 195 ASP A CA 1
ATOM 1628 C C . ASP A 1 195 ? -11.051 -3.471 4.722 1.00 94.25 195 ASP A C 1
ATOM 1630 O O . ASP A 1 195 ? -10.254 -3.161 5.616 1.00 94.25 195 ASP A O 1
ATOM 1634 N N . LYS A 1 196 ? -12.217 -2.842 4.565 1.00 95.50 196 LYS A N 1
ATOM 1635 C CA . LYS A 1 196 ? -12.709 -1.819 5.490 1.00 95.50 196 LYS A CA 1
ATOM 1636 C C . LYS A 1 196 ? -12.977 -2.449 6.862 1.00 95.50 196 LYS A C 1
ATOM 1638 O O . LYS A 1 196 ? -13.769 -3.383 6.956 1.00 95.50 196 LYS A O 1
ATOM 1643 N N . ILE A 1 197 ? -12.375 -1.885 7.905 1.00 97.75 197 ILE A N 1
ATOM 1644 C CA . ILE A 1 197 ? -12.612 -2.255 9.306 1.00 97.75 197 ILE A CA 1
ATOM 1645 C C . ILE A 1 197 ? -13.382 -1.112 9.959 1.00 97.75 197 ILE A C 1
ATOM 1647 O O . ILE A 1 197 ? -12.953 0.035 9.892 1.00 97.75 197 ILE A O 1
ATOM 1651 N N . GLU A 1 198 ? -14.531 -1.376 10.556 1.00 98.19 198 GLU A N 1
ATOM 1652 C CA . GLU A 1 198 ? -15.357 -0.333 11.164 1.00 98.19 198 GLU A CA 1
ATOM 1653 C C . GLU A 1 198 ? -14.922 -0.056 12.601 1.00 98.19 198 GLU A C 1
ATOM 1655 O O . GLU A 1 198 ? -14.663 -0.981 13.368 1.00 98.19 198 GLU A O 1
ATOM 1660 N N . LEU A 1 199 ? -14.858 1.223 12.972 1.00 98.12 199 LEU A N 1
ATOM 1661 C CA . LEU A 1 199 ? -14.528 1.658 14.325 1.00 98.12 199 LEU A CA 1
ATOM 1662 C C . LEU A 1 199 ? -15.565 2.671 14.808 1.00 98.12 199 LEU A C 1
ATOM 1664 O O . LEU A 1 199 ? -15.814 3.683 14.150 1.00 98.12 199 LEU A O 1
ATOM 1668 N N . VAL A 1 200 ? -16.139 2.419 15.979 1.00 98.12 200 VAL A N 1
ATOM 1669 C CA . VAL A 1 200 ? -17.015 3.361 16.681 1.00 98.12 200 VAL A CA 1
ATOM 1670 C C . VAL A 1 200 ? -16.341 3.793 17.976 1.00 98.12 200 VAL A C 1
ATOM 1672 O O . VAL A 1 200 ? -16.154 2.981 18.880 1.00 98.12 200 VAL A O 1
ATOM 1675 N N . VAL A 1 201 ? -16.012 5.076 18.072 1.00 97.88 201 VAL A N 1
ATOM 1676 C CA . VAL A 1 201 ? -15.560 5.691 19.324 1.00 97.88 201 VAL A CA 1
ATOM 1677 C C . VAL A 1 201 ? -16.796 6.228 20.037 1.00 97.88 201 VAL A C 1
ATOM 1679 O O . VAL A 1 201 ? -17.546 7.012 19.441 1.00 97.88 201 VAL A O 1
ATOM 1682 N N . LYS A 1 202 ? -17.056 5.734 21.248 1.00 94.62 202 LYS A N 1
ATOM 1683 C CA . LYS A 1 202 ? -18.238 6.065 22.055 1.00 94.62 202 LYS A CA 1
ATOM 1684 C C . LYS A 1 202 ? -18.018 7.264 22.960 1.00 94.62 202 LYS A C 1
ATOM 1686 O O . LYS A 1 202 ? -16.872 7.463 23.401 1.00 94.62 202 LYS A O 1
#

Secondary structure (DSSP, 8-state):
-TTTTT--EEEET-HHHHHHHHHHH---EEEE--TTSPP-HHHHSTHHHHHTTS-EEEEESS-GGGSSEEEEETTEEEEEEEESS----TT-EEEES-SEEEE-TTPEEEEEEEEE--HHHHHHHHH-----EEEEEEEEETTEEEEEEE----HHHHHH-SEEEEEEE----SEEEEEEEEEEETTSPPP--S--EEEEE-

Foldseek 3Di:
DVVFVLFEEEEEADPPVQVVCCVVPVHHYAYQHAQQDDDDPRLVDCSLVVCAQAKYKYKDPPPLVVAPDWDQDPVGIMGIHIDRGDHHFQQKAKEFPDQEEEDAQQDKDKTKIFIDGDPSLLVSCVVCVDWPKWKWKFKADPVGTDDTWTWPDDPNNNSVDGIDMTIDGPNDDFDKMWIFMWMDTDPGRTHGHYDTRIYGHD

Radius of gyration: 18.13 Å; chains: 1; bounding box: 36×37×52 Å